Protein AF-A0A914F957-F1 (afdb_monomer)

Nearest PDB structures (foldseek):
  1r44-assembly2_B  TM=8.538E-01  e=1.053E-13  Enterococcus faecium

pLDDT: mean 72.45, std 23.87, range [21.2, 97.81]

Foldseek 3Di:
DVPPPDDDLEAEAAQDLDDDDPDPDDDDPDPPPDDPLPDDPPQKDWLCVLPVQAAFQQCLCDCPDQLNHRFPQAVDRTEMEGNLVSNLQVVLQVVQVVVVHHYYYHHHADAPSRVVVVVVSLVPQVPCPCCVPQPVPDRSCCVRVVVNPDDQQQCQVDDDPDRPVPDPVVVVVSLVVVQVSLVVSQWDDDPNHSNYIYRNPGPASPDHHHRGDD

Structure (mmCIF, N/CA/C/O backbone):
data_AF-A0A914F957-F1
#
_entry.id   AF-A0A914F957-F1
#
loop_
_atom_site.group_PDB
_atom_site.id
_atom_site.type_symbol
_atom_site.label_atom_id
_atom_site.label_alt_id
_atom_site.label_comp_id
_atom_site.label_asym_id
_atom_site.label_entity_id
_atom_site.label_seq_id
_atom_site.pdbx_PDB_ins_code
_atom_site.Cartn_x
_atom_site.Cartn_y
_atom_site.Cartn_z
_atom_site.occupancy
_atom_site.B_iso_or_equiv
_atom_site.auth_seq_id
_atom_site.auth_comp_id
_atom_site.auth_asym_id
_atom_site.auth_atom_id
_atom_site.pdbx_PDB_model_num
ATOM 1 N N . MET A 1 1 ? 3.506 19.446 -11.150 1.00 25.41 1 MET A N 1
ATOM 2 C CA . MET A 1 1 ? 2.596 19.099 -10.038 1.00 25.41 1 MET A CA 1
ATOM 3 C C . MET A 1 1 ? 2.833 17.650 -9.619 1.00 25.41 1 MET A C 1
ATOM 5 O O . MET A 1 1 ? 2.153 16.768 -10.116 1.00 25.41 1 MET A O 1
ATOM 9 N N . TRP A 1 2 ? 3.703 17.384 -8.648 1.00 25.67 2 TRP A N 1
ATOM 10 C CA . TRP A 1 2 ? 3.401 16.306 -7.699 1.00 25.67 2 TRP A CA 1
ATOM 11 C C . TRP A 1 2 ? 2.301 16.844 -6.776 1.00 25.67 2 TRP A C 1
ATOM 13 O O . TRP A 1 2 ? 2.571 17.272 -5.658 1.00 25.67 2 TRP A O 1
ATOM 23 N N . LYS A 1 3 ? 1.071 16.988 -7.291 1.00 22.48 3 LYS A N 1
ATOM 24 C CA . LYS A 1 3 ? -0.045 17.533 -6.496 1.00 22.48 3 LYS A CA 1
ATOM 25 C C . LYS A 1 3 ? -0.864 16.461 -5.792 1.00 22.48 3 LYS A C 1
ATOM 27 O O . LYS A 1 3 ? -1.616 16.804 -4.890 1.00 22.48 3 LYS A O 1
ATOM 32 N N . CYS A 1 4 ? -0.656 15.184 -6.089 1.00 25.58 4 CYS A N 1
ATOM 33 C CA . CYS A 1 4 ? -1.493 14.131 -5.519 1.00 25.58 4 CYS A CA 1
ATOM 34 C C . CYS A 1 4 ? -1.105 13.659 -4.108 1.00 25.58 4 CYS A C 1
ATOM 36 O O . CYS A 1 4 ? -1.727 12.723 -3.624 1.00 25.58 4 CYS A O 1
ATOM 38 N N . LEU A 1 5 ? -0.140 14.283 -3.414 1.00 29.58 5 LEU A N 1
ATOM 39 C CA . LEU A 1 5 ? 0.240 13.852 -2.053 1.00 29.58 5 LEU A CA 1
ATOM 40 C C . LEU A 1 5 ? 0.424 14.965 -1.010 1.00 29.58 5 LEU A C 1
ATOM 42 O O . LEU A 1 5 ? 0.806 14.673 0.119 1.00 29.58 5 LEU A O 1
ATOM 46 N N . PHE A 1 6 ? 0.124 16.226 -1.335 1.00 27.09 6 PHE A N 1
ATOM 47 C CA . PHE A 1 6 ? 0.405 17.344 -0.417 1.00 27.09 6 PHE A CA 1
ATOM 48 C C . PHE A 1 6 ? -0.817 18.127 0.076 1.00 27.09 6 PHE A C 1
ATOM 50 O O . PHE A 1 6 ? -0.667 18.999 0.926 1.00 27.09 6 PHE A O 1
ATOM 57 N N . TYR A 1 7 ? -2.034 17.791 -0.355 1.00 21.62 7 TYR A N 1
ATOM 58 C CA . TYR A 1 7 ? -3.236 18.518 0.068 1.00 21.62 7 TYR A CA 1
ATOM 59 C C . TYR A 1 7 ? -4.422 17.597 0.303 1.00 21.62 7 TYR A C 1
ATOM 61 O O . TYR A 1 7 ? -5.377 17.599 -0.463 1.00 21.62 7 TYR A O 1
ATOM 69 N N . SER A 1 8 ? -4.367 16.788 1.355 1.00 22.31 8 SER A N 1
ATOM 70 C CA . SER A 1 8 ? -5.555 16.333 2.093 1.00 22.31 8 SER A CA 1
ATOM 71 C C . SER A 1 8 ? -5.118 15.474 3.280 1.00 22.31 8 SER A C 1
ATOM 73 O O . SER A 1 8 ? -3.996 14.972 3.329 1.00 22.31 8 SER A O 1
ATOM 75 N N . ALA A 1 9 ? -5.962 15.408 4.304 1.00 23.58 9 ALA A N 1
ATOM 76 C CA . ALA A 1 9 ? -5.771 14.653 5.538 1.00 23.58 9 ALA A CA 1
ATOM 77 C C . ALA A 1 9 ? -5.814 13.132 5.277 1.00 23.58 9 ALA A C 1
ATOM 79 O O . ALA A 1 9 ? -6.774 12.456 5.625 1.00 23.58 9 ALA A O 1
ATOM 80 N N . VAL A 1 10 ? -4.788 12.623 4.597 1.00 24.42 10 VAL A N 1
ATOM 81 C CA . VAL A 1 10 ? -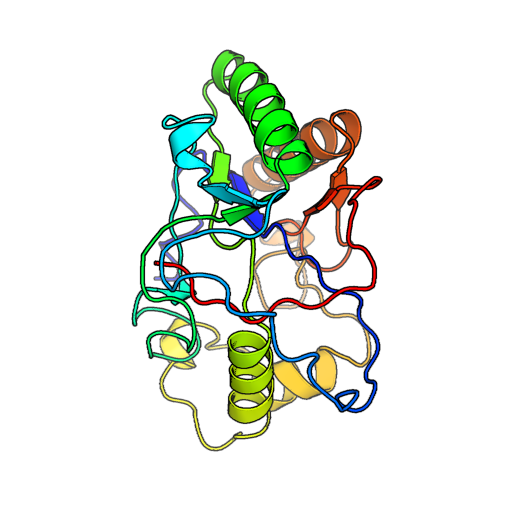4.788 11.320 3.932 1.00 24.42 10 VAL A CA 1
ATOM 82 C C . VAL A 1 10 ? -3.572 10.527 4.379 1.00 24.42 10 VAL A C 1
ATOM 84 O O . VAL A 1 10 ? -2.430 10.869 4.065 1.00 24.42 10 VAL A O 1
ATOM 87 N N . PHE A 1 11 ? -3.815 9.471 5.146 1.00 26.30 11 PHE A N 1
ATOM 88 C CA . PHE A 1 11 ? -2.785 8.510 5.513 1.00 26.30 11 PHE A CA 1
ATOM 89 C C . PHE A 1 11 ? -2.582 7.526 4.371 1.00 26.30 11 PHE A C 1
ATOM 91 O O . PHE A 1 11 ? -3.539 6.885 3.956 1.00 26.30 11 PHE A O 1
ATOM 98 N N . ILE A 1 12 ? -1.352 7.418 3.867 1.00 31.48 12 ILE A N 1
ATOM 99 C CA . ILE A 1 12 ? -0.980 6.434 2.850 1.00 31.48 12 ILE A CA 1
ATOM 100 C C . ILE A 1 12 ? -0.666 5.130 3.576 1.00 31.48 12 ILE A C 1
ATOM 102 O O . ILE A 1 12 ? 0.295 5.072 4.345 1.00 31.48 12 ILE A O 1
ATOM 106 N N . LEU A 1 13 ? -1.453 4.093 3.308 1.00 31.97 13 LEU A N 1
ATOM 107 C CA . LEU A 1 13 ? -1.120 2.729 3.685 1.00 31.97 13 LEU A CA 1
ATOM 108 C C . LEU A 1 13 ? -0.801 1.912 2.429 1.00 31.97 13 LEU A C 1
ATOM 110 O O . LEU A 1 13 ? -1.648 1.750 1.547 1.00 31.97 13 LEU A O 1
ATOM 114 N N . SER A 1 14 ? 0.424 1.397 2.362 1.00 36.47 14 SER A N 1
ATOM 115 C CA . SER A 1 14 ? 0.756 0.212 1.576 1.00 36.47 14 SER A CA 1
ATOM 116 C C . SER A 1 14 ? 0.910 -0.933 2.571 1.00 36.47 14 SER A C 1
ATOM 118 O O . SER A 1 14 ? 1.924 -0.993 3.270 1.00 36.47 14 SER A O 1
ATOM 120 N N . VAL A 1 15 ? -0.073 -1.833 2.670 1.00 34.66 15 VAL A N 1
ATOM 121 C CA . VAL A 1 15 ? 0.117 -3.087 3.426 1.00 34.66 15 VAL A CA 1
ATOM 122 C C . VAL A 1 15 ? 0.850 -4.056 2.519 1.00 34.66 15 VAL A C 1
ATOM 124 O O . VAL A 1 15 ? 0.250 -4.907 1.876 1.00 34.66 15 VAL A O 1
ATOM 127 N N . GLY A 1 16 ? 2.159 -3.852 2.390 1.00 29.56 16 GLY A N 1
ATOM 128 C CA . GLY A 1 16 ? 3.024 -4.753 1.651 1.00 29.56 16 GLY A CA 1
ATOM 129 C C . GLY A 1 16 ? 3.405 -5.937 2.530 1.00 29.56 16 GLY A C 1
ATOM 130 O O . GLY A 1 16 ? 4.156 -5.793 3.492 1.00 29.56 16 GLY A O 1
ATOM 131 N N . VAL A 1 17 ? 2.951 -7.132 2.170 1.00 26.75 17 VAL A N 1
ATOM 132 C CA . VAL A 1 17 ? 3.656 -8.357 2.559 1.00 26.75 17 VAL A CA 1
ATOM 133 C C . VAL A 1 17 ? 4.856 -8.478 1.620 1.00 26.75 17 VAL A C 1
ATOM 135 O O . VAL A 1 17 ? 4.750 -9.065 0.548 1.00 26.75 17 VAL A O 1
ATOM 138 N N . TYR A 1 18 ? 5.990 -7.863 1.973 1.00 28.19 18 TYR A N 1
ATOM 139 C CA . TYR A 1 18 ? 7.259 -8.115 1.285 1.00 28.19 18 TYR A CA 1
ATOM 140 C C . TYR A 1 18 ? 8.409 -8.316 2.262 1.00 28.19 18 TYR A C 1
ATOM 142 O O . TYR A 1 18 ? 8.927 -7.385 2.876 1.00 28.19 18 TYR A O 1
ATOM 150 N N . ILE A 1 19 ? 8.871 -9.562 2.308 1.00 25.12 19 ILE A N 1
ATOM 151 C CA . ILE A 1 19 ? 10.202 -9.917 2.777 1.00 25.12 19 ILE A CA 1
ATOM 152 C C . ILE A 1 19 ? 11.189 -9.512 1.676 1.00 25.12 19 ILE A C 1
ATOM 154 O O . ILE A 1 19 ? 11.231 -10.103 0.600 1.00 25.12 19 ILE A O 1
ATOM 158 N N . CYS A 1 20 ? 11.988 -8.480 1.941 1.00 21.20 20 CYS A N 1
ATOM 159 C CA . CYS A 1 20 ? 13.212 -8.219 1.190 1.00 21.20 20 CYS A C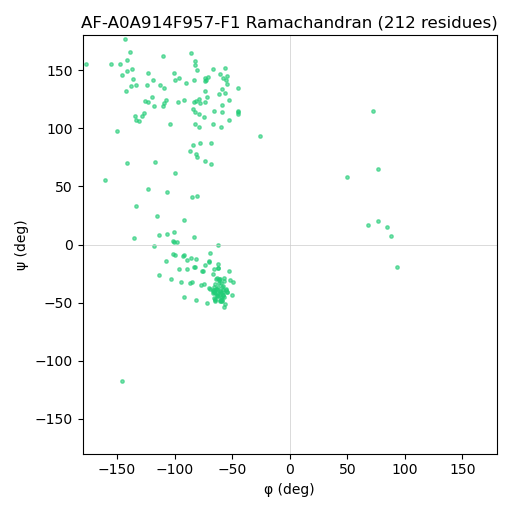A 1
ATOM 160 C C . CYS A 1 20 ? 14.214 -9.344 1.475 1.00 21.20 20 CYS A C 1
ATOM 162 O O . CYS A 1 20 ? 14.851 -9.307 2.518 1.00 21.20 20 CYS A O 1
ATOM 164 N N . HIS A 1 21 ? 14.398 -10.274 0.543 1.00 22.75 21 HIS A N 1
ATOM 165 C CA . HIS A 1 21 ? 15.717 -10.782 0.161 1.00 22.75 21 HIS A CA 1
ATOM 166 C C . HIS A 1 21 ? 15.681 -11.009 -1.350 1.00 22.75 21 HIS A C 1
ATOM 168 O O . HIS A 1 21 ? 14.735 -11.588 -1.878 1.00 22.75 21 HIS A O 1
ATOM 174 N N . ALA A 1 22 ? 16.702 -10.522 -2.05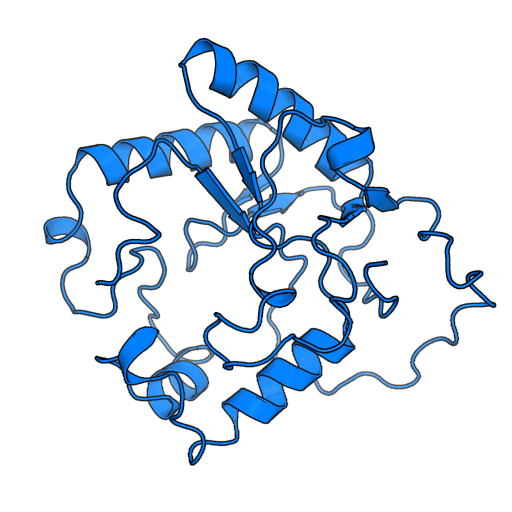6 1.00 29.08 22 ALA A N 1
ATOM 175 C CA . ALA A 1 22 ? 16.981 -10.979 -3.406 1.00 29.08 22 ALA A CA 1
ATOM 176 C C . ALA A 1 22 ? 17.244 -12.488 -3.321 1.00 29.08 22 ALA A C 1
ATOM 178 O O . ALA A 1 22 ? 18.294 -12.927 -2.861 1.00 29.08 22 ALA A O 1
ATOM 179 N N . SER A 1 23 ? 16.252 -13.289 -3.674 1.00 27.62 23 SER A N 1
ATOM 180 C CA . SER A 1 23 ? 16.372 -14.733 -3.806 1.00 27.62 23 SER A CA 1
ATOM 181 C C . SER A 1 23 ? 15.661 -15.134 -5.094 1.00 27.62 23 SER A C 1
ATOM 183 O O . SER A 1 23 ? 14.676 -14.484 -5.463 1.00 27.62 23 SER A O 1
ATOM 185 N N . PRO A 1 24 ? 16.206 -16.115 -5.832 1.00 32.59 24 PRO A N 1
ATOM 186 C CA . PRO A 1 24 ? 15.615 -16.573 -7.079 1.00 32.59 24 PRO A CA 1
ATOM 187 C C . PRO A 1 24 ? 14.161 -16.969 -6.833 1.00 32.59 24 PRO A C 1
ATOM 189 O O . PRO A 1 24 ? 13.824 -17.457 -5.755 1.00 32.59 24 PRO A O 1
ATOM 192 N N . ILE A 1 25 ? 13.313 -16.714 -7.831 1.00 38.59 25 ILE A N 1
ATOM 193 C CA . ILE A 1 25 ? 11.934 -17.205 -7.888 1.00 38.59 25 ILE A CA 1
ATOM 194 C C . ILE A 1 25 ? 11.971 -18.687 -7.478 1.00 38.59 25 ILE A C 1
ATOM 196 O O . ILE A 1 25 ? 12.612 -19.464 -8.188 1.00 38.59 25 ILE A O 1
ATOM 200 N N . PRO A 1 26 ? 11.374 -19.092 -6.343 1.00 39.81 26 PRO A N 1
ATOM 201 C CA . PRO A 1 26 ? 11.258 -20.503 -6.038 1.00 39.81 26 PRO A CA 1
ATOM 202 C C . PRO A 1 26 ? 10.187 -21.081 -6.961 1.00 39.81 26 PRO A C 1
ATOM 204 O O . PRO A 1 26 ? 9.051 -20.605 -6.962 1.00 39.81 26 PRO A O 1
ATOM 207 N N . ASP A 1 27 ? 10.564 -22.090 -7.737 1.00 46.28 27 ASP A N 1
ATOM 208 C CA . ASP A 1 27 ? 9.640 -22.981 -8.439 1.00 46.28 27 ASP A CA 1
ATOM 209 C C . ASP A 1 27 ? 9.536 -24.299 -7.632 1.00 46.28 27 ASP A C 1
ATOM 211 O O . ASP A 1 27 ? 10.523 -24.683 -6.994 1.00 46.28 27 ASP A O 1
ATOM 215 N N . PRO A 1 28 ? 8.386 -25.003 -7.618 1.00 54.47 28 PRO A N 1
ATOM 216 C CA . PRO A 1 28 ? 7.187 -24.735 -8.389 1.00 54.47 28 PRO A CA 1
ATOM 217 C C . PRO A 1 28 ? 6.222 -23.813 -7.647 1.00 54.47 28 PRO A C 1
ATOM 219 O O . PRO A 1 28 ? 5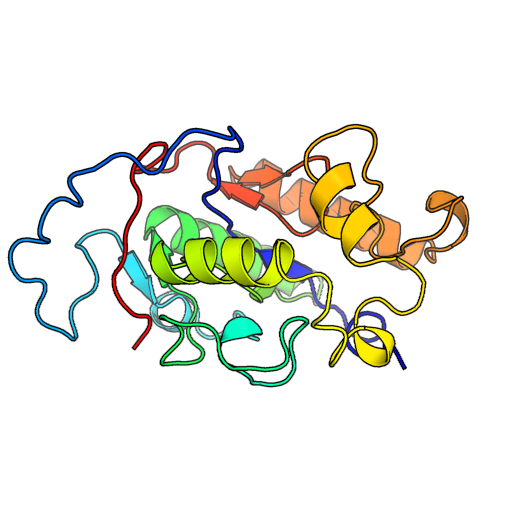.950 -23.994 -6.456 1.00 54.47 28 PRO A O 1
ATOM 222 N N . LEU A 1 29 ? 5.630 -22.874 -8.386 1.00 52.28 29 LEU A N 1
ATOM 223 C CA . LEU A 1 29 ? 4.316 -22.331 -8.046 1.00 52.28 29 LEU A CA 1
ATOM 224 C C . LEU A 1 29 ? 3.399 -23.507 -7.682 1.00 52.28 29 LEU A C 1
ATOM 226 O O . LEU A 1 29 ? 3.114 -24.351 -8.530 1.00 52.28 29 LEU A O 1
ATOM 230 N N . ILE A 1 30 ? 2.951 -23.590 -6.427 1.00 44.91 30 ILE A N 1
ATOM 231 C CA . ILE A 1 30 ? 1.916 -24.557 -6.060 1.00 44.91 30 ILE A CA 1
ATOM 232 C C . ILE A 1 30 ? 0.705 -24.224 -6.939 1.00 44.91 30 ILE A C 1
ATOM 234 O O . ILE A 1 30 ? 0.212 -23.092 -6.845 1.00 44.91 30 ILE A O 1
ATOM 238 N N . PRO A 1 31 ? 0.215 -25.154 -7.782 1.00 43.50 31 PRO A N 1
ATOM 239 C CA . PRO A 1 31 ? -1.045 -24.954 -8.467 1.00 43.50 31 PRO A CA 1
ATOM 240 C C . PRO A 1 31 ? -2.076 -24.770 -7.367 1.00 43.50 31 PRO A C 1
ATOM 242 O O . PRO A 1 31 ? -2.292 -25.671 -6.552 1.00 43.50 31 PRO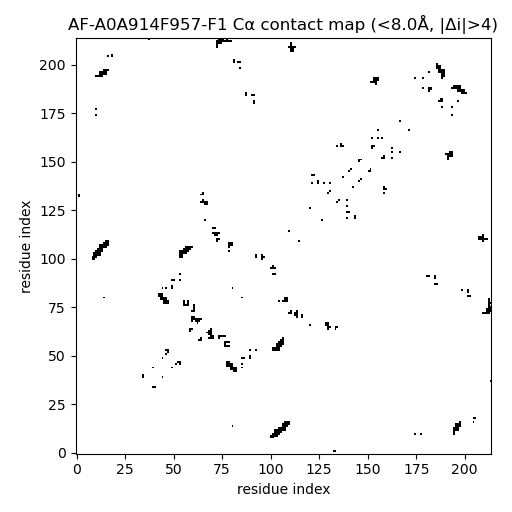 A O 1
ATOM 245 N N . LEU A 1 32 ? -2.652 -23.572 -7.287 1.00 46.22 32 LEU A N 1
ATOM 246 C CA . LEU A 1 32 ? -3.820 -23.338 -6.460 1.00 46.22 32 LEU A CA 1
ATOM 247 C C . LEU A 1 32 ? -4.831 -24.395 -6.887 1.00 46.22 32 LEU A C 1
ATOM 249 O O . LEU A 1 32 ? -5.349 -24.329 -7.999 1.00 46.22 32 LEU A O 1
ATOM 253 N N . LYS A 1 33 ? -5.043 -25.398 -6.030 1.00 42.03 33 LYS A N 1
ATOM 254 C CA . LYS A 1 33 ? -6.181 -26.305 -6.117 1.00 42.03 33 LYS A CA 1
ATOM 255 C C . LYS A 1 33 ? -7.385 -25.407 -6.374 1.00 42.03 33 LYS A C 1
ATOM 257 O O . LYS A 1 33 ? -7.648 -24.540 -5.546 1.00 42.03 33 LYS A O 1
ATOM 262 N N . GLU A 1 34 ? -7.939 -25.536 -7.576 1.00 40.97 34 GLU A N 1
ATOM 263 C CA . GLU A 1 34 ? -8.775 -24.564 -8.282 1.00 40.97 34 GLU A CA 1
ATOM 264 C C . GLU A 1 34 ? -9.515 -23.599 -7.345 1.00 40.97 34 GLU A C 1
ATOM 266 O O . GLU A 1 34 ? -10.605 -23.887 -6.855 1.00 40.97 34 GLU A O 1
ATOM 271 N N . LEU A 1 35 ? -8.916 -22.432 -7.077 1.00 46.62 35 LEU A N 1
ATOM 272 C CA . LEU A 1 35 ? -9.702 -21.317 -6.566 1.00 46.62 35 LEU A CA 1
ATOM 273 C C . LEU A 1 35 ? -10.649 -20.958 -7.704 1.00 46.62 35 LEU A C 1
ATOM 275 O O . LEU A 1 35 ? -10.196 -20.555 -8.779 1.00 46.62 35 LEU A O 1
ATOM 279 N N . HIS A 1 36 ? -11.954 -21.138 -7.483 1.00 46.69 36 HIS A N 1
ATOM 280 C CA . HIS A 1 36 ? -12.962 -20.565 -8.364 1.00 46.69 36 HIS A CA 1
ATOM 281 C C . HIS A 1 36 ? -12.555 -19.116 -8.655 1.00 46.69 36 HIS A C 1
ATOM 283 O O . HIS A 1 36 ? -12.182 -18.413 -7.714 1.00 46.69 36 HIS A O 1
ATOM 289 N N . PRO A 1 37 ? -12.618 -18.651 -9.914 1.00 48.62 37 PRO A N 1
ATOM 290 C CA . PRO A 1 37 ? -12.044 -17.368 -10.315 1.00 48.62 37 PRO A CA 1
ATOM 291 C C . PRO A 1 37 ? -12.513 -16.194 -9.447 1.00 48.62 37 PRO A C 1
ATOM 293 O O . PRO A 1 37 ? -11.782 -15.225 -9.325 1.00 48.62 37 PRO A O 1
ATOM 296 N N . ASN A 1 38 ? -13.667 -16.317 -8.784 1.00 54.47 38 ASN A N 1
ATOM 297 C CA . ASN A 1 38 ? -14.282 -15.285 -7.954 1.00 54.47 38 ASN A CA 1
ATOM 298 C C . ASN A 1 38 ? -14.194 -15.523 -6.433 1.00 54.47 38 ASN A C 1
ATOM 300 O O . ASN A 1 38 ? -14.863 -14.809 -5.688 1.00 54.47 38 ASN A O 1
ATOM 304 N N . LEU A 1 39 ? -13.438 -16.515 -5.949 1.00 71.00 39 LEU A N 1
ATOM 305 C CA . LEU A 1 39 ? -13.304 -16.770 -4.512 1.00 71.00 39 LEU A CA 1
ATOM 306 C C . LEU A 1 39 ? -11.915 -16.360 -4.021 1.00 71.00 39 LEU A C 1
ATOM 308 O O . LEU A 1 39 ? -10.895 -16.824 -4.528 1.00 71.00 39 LEU A O 1
ATOM 312 N N . LEU A 1 40 ? 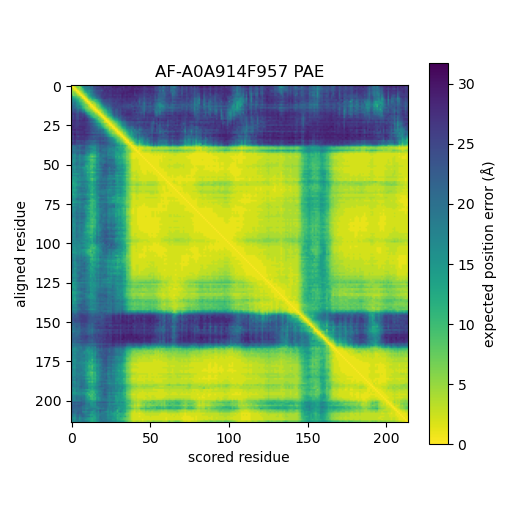-11.882 -15.489 -3.014 1.00 85.94 40 LEU A N 1
ATOM 313 C CA . LEU A 1 40 ? -10.656 -15.197 -2.280 1.00 85.94 40 LEU A CA 1
ATOM 314 C C . LEU A 1 40 ? -10.214 -16.448 -1.501 1.00 85.94 40 LEU A C 1
ATOM 316 O O . LEU A 1 40 ? -11.070 -17.238 -1.092 1.00 85.94 40 LEU A O 1
ATOM 320 N N . PRO A 1 41 ? -8.904 -16.645 -1.252 1.00 86.81 41 PRO A N 1
ATOM 321 C CA . PRO A 1 41 ? -8.477 -17.664 -0.300 1.00 86.81 41 PRO A CA 1
ATOM 322 C C . PRO A 1 41 ? -9.123 -17.422 1.073 1.00 86.81 41 PRO A C 1
ATOM 324 O O . PRO A 1 41 ? -9.391 -16.278 1.427 1.00 86.81 41 PRO A O 1
ATOM 327 N N . GLU A 1 42 ? -9.327 -18.488 1.849 1.00 82.25 42 GLU A N 1
ATOM 328 C CA . GLU A 1 42 ? -10.188 -18.534 3.050 1.00 82.25 42 GLU A CA 1
ATOM 329 C C . GLU A 1 42 ? -9.974 -17.396 4.073 1.00 82.25 42 GLU A C 1
ATOM 331 O O . GLU A 1 42 ? -10.927 -16.923 4.689 1.00 82.25 42 GLU A O 1
ATOM 336 N N . ASP A 1 43 ? -8.747 -16.888 4.203 1.00 88.50 43 ASP A N 1
ATOM 337 C CA . ASP A 1 43 ? -8.392 -15.816 5.143 1.00 88.50 43 ASP A CA 1
ATOM 338 C C . ASP A 1 43 ? -8.330 -14.410 4.534 1.00 88.50 43 ASP A C 1
ATOM 340 O O . ASP A 1 43 ? -7.976 -13.454 5.231 1.00 88.50 43 ASP A O 1
ATOM 344 N N . PHE A 1 44 ? -8.628 -14.258 3.248 1.00 91.00 44 PHE A N 1
ATOM 345 C CA . PHE A 1 44 ? -8.579 -12.980 2.551 1.00 91.00 44 PHE A CA 1
ATOM 346 C C . PHE A 1 44 ? -9.967 -12.368 2.413 1.00 91.00 44 PHE A C 1
ATOM 348 O O . PHE A 1 44 ? -10.959 -13.042 2.156 1.00 91.00 44 PHE A O 1
ATOM 355 N N . VAL A 1 45 ? -10.021 -11.050 2.566 1.00 93.56 45 VAL A N 1
ATOM 356 C CA . VAL A 1 45 ? -11.252 -10.265 2.493 1.00 93.56 45 VAL A CA 1
ATOM 357 C C . VAL A 1 45 ? -11.015 -8.997 1.690 1.00 93.56 45 VAL A C 1
ATOM 359 O O . VAL A 1 45 ? -9.915 -8.434 1.705 1.00 93.56 45 VAL A O 1
ATOM 362 N N . TYR A 1 46 ? -12.062 -8.506 1.033 1.00 95.75 46 TYR A N 1
ATOM 363 C CA . TYR A 1 46 ? -12.071 -7.143 0.522 1.00 95.75 46 TYR A CA 1
ATOM 364 C C . TYR A 1 46 ? -12.234 -6.163 1.681 1.00 95.75 46 TYR A C 1
ATOM 366 O O . TYR A 1 46 ? -13.127 -6.304 2.518 1.00 95.75 46 TYR A O 1
ATOM 374 N N . LEU A 1 47 ? -11.405 -5.120 1.719 1.00 94.69 47 LEU A N 1
ATOM 375 C CA . LEU A 1 47 ? -11.451 -4.144 2.807 1.00 94.69 47 LEU A CA 1
ATOM 376 C C . LEU A 1 47 ? -12.787 -3.399 2.871 1.00 94.69 47 LEU A C 1
ATOM 378 O O . LEU A 1 47 ? -13.291 -3.146 3.963 1.00 94.69 47 LEU A O 1
ATOM 382 N N . LYS A 1 48 ? -13.377 -3.098 1.706 1.00 95.31 48 LYS A N 1
ATOM 383 C CA . LYS A 1 48 ? -14.686 -2.432 1.605 1.00 95.31 48 LYS A CA 1
ATOM 384 C C . LYS A 1 48 ? -15.809 -3.195 2.319 1.00 95.31 48 LYS A C 1
ATOM 386 O O 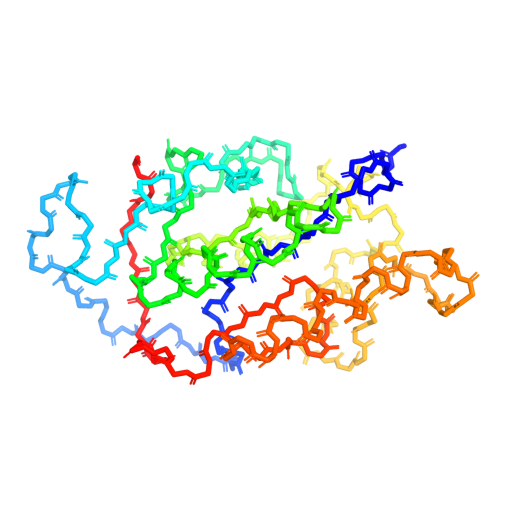. LYS A 1 48 ? -16.740 -2.560 2.798 1.00 95.31 48 LYS A O 1
ATOM 391 N N . ASP A 1 49 ? -15.704 -4.519 2.426 1.00 96.44 49 ASP A N 1
ATOM 392 C CA . ASP A 1 49 ? -16.724 -5.351 3.071 1.00 96.44 49 ASP A CA 1
ATOM 393 C C . ASP A 1 49 ? -16.547 -5.362 4.603 1.00 96.44 49 ASP A C 1
ATOM 395 O O . ASP A 1 49 ? -17.482 -5.650 5.347 1.00 96.44 49 ASP A O 1
ATOM 399 N N . ILE A 1 50 ? -15.354 -5.008 5.097 1.00 97.12 50 ILE A N 1
ATOM 400 C CA . ILE A 1 50 ? -15.037 -4.915 6.530 1.00 97.12 50 ILE A CA 1
ATOM 401 C C . ILE A 1 50 ? -15.286 -3.502 7.073 1.00 97.12 50 ILE A C 1
ATOM 403 O O . ILE A 1 50 ? -15.861 -3.339 8.161 1.00 97.12 50 ILE A O 1
ATOM 407 N N . ASP A 1 51 ? -14.838 -2.491 6.329 1.00 96.19 51 ASP A N 1
ATOM 408 C CA . ASP A 1 51 ? -15.062 -1.076 6.610 1.00 96.19 51 ASP A CA 1
ATOM 409 C C . ASP A 1 51 ? -15.101 -0.266 5.295 1.00 96.19 51 ASP A C 1
ATOM 411 O O . ASP A 1 51 ? -14.050 0.126 4.774 1.00 96.19 51 ASP A O 1
ATOM 415 N N . PRO A 1 52 ? -16.299 0.036 4.757 1.00 95.62 52 PRO A N 1
ATOM 416 C CA . PRO A 1 52 ? -16.447 0.792 3.511 1.00 95.62 52 PRO A CA 1
ATOM 417 C C . PRO A 1 52 ? -16.046 2.266 3.646 1.00 95.62 52 PRO A C 1
ATOM 419 O O . PRO A 1 52 ? -16.003 2.988 2.653 1.00 95.62 52 PRO A O 1
ATOM 422 N N . THR A 1 53 ? -15.766 2.741 4.862 1.00 94.12 53 THR A N 1
ATOM 423 C CA . THR A 1 53 ? -15.375 4.133 5.103 1.00 94.12 53 THR A CA 1
ATOM 424 C C . THR A 1 53 ? -13.880 4.373 4.922 1.00 94.12 53 THR A C 1
ATOM 426 O O . THR A 1 53 ? -13.451 5.528 4.885 1.00 94.12 53 THR A O 1
ATOM 429 N N . ILE A 1 54 ? -13.085 3.304 4.817 1.00 93.56 54 ILE A N 1
ATOM 430 C CA . ILE A 1 54 ? -11.669 3.393 4.472 1.00 93.56 54 ILE A CA 1
ATOM 431 C C . ILE A 1 54 ? -11.555 3.621 2.966 1.00 93.56 54 ILE A C 1
ATOM 433 O O . ILE A 1 54 ? -12.016 2.812 2.156 1.00 93.56 54 ILE A O 1
ATOM 437 N N . MET A 1 55 ? -10.915 4.723 2.583 1.00 92.25 55 MET A N 1
ATOM 438 C CA . MET A 1 55 ? -10.769 5.079 1.177 1.00 92.25 55 MET A CA 1
ATOM 439 C C . MET A 1 55 ? -9.746 4.160 0.508 1.00 92.25 55 MET A C 1
ATOM 441 O O . MET A 1 55 ? -8.728 3.799 1.098 1.00 92.25 55 MET A O 1
ATOM 445 N N . GLN A 1 56 ? -9.996 3.803 -0.747 1.00 91.62 56 GLN A N 1
ATOM 446 C CA . GLN A 1 56 ? -9.125 2.931 -1.532 1.00 91.62 56 GLN A CA 1
ATOM 447 C C . GLN A 1 56 ? -8.789 3.632 -2.845 1.00 91.62 56 GLN A C 1
ATOM 449 O O . GLN A 1 56 ? -9.659 3.873 -3.677 1.00 91.62 56 GLN A O 1
ATOM 454 N N . ASN A 1 57 ? -7.519 3.982 -3.013 1.00 89.62 57 ASN A N 1
ATOM 455 C CA . ASN A 1 57 ? -6.965 4.564 -4.226 1.00 89.62 57 ASN A CA 1
ATOM 456 C C . ASN A 1 57 ? -5.914 3.610 -4.796 1.00 89.62 57 ASN A C 1
ATOM 458 O O . ASN A 1 57 ? -4.713 3.860 -4.710 1.00 89.62 57 ASN A O 1
ATOM 462 N N . MET A 1 58 ? -6.377 2.482 -5.333 1.00 91.75 58 MET A N 1
ATOM 463 C CA . MET A 1 58 ? -5.521 1.393 -5.805 1.00 91.75 58 MET A CA 1
ATOM 464 C C . MET A 1 58 ? -4.722 1.814 -7.049 1.00 91.75 58 MET A C 1
ATOM 466 O O . MET A 1 58 ? -5.141 1.603 -8.188 1.00 91.75 58 MET A O 1
ATOM 470 N N . ILE A 1 59 ? -3.551 2.419 -6.842 1.00 87.50 59 ILE A N 1
ATOM 471 C CA . ILE A 1 59 ? -2.766 3.092 -7.896 1.00 87.50 59 ILE A CA 1
ATOM 472 C C . ILE A 1 59 ? -2.344 2.163 -9.034 1.00 87.50 59 ILE A C 1
ATOM 474 O O . ILE A 1 59 ? -2.239 2.593 -10.180 1.00 87.50 59 ILE A O 1
ATOM 478 N N . TYR A 1 60 ? -2.153 0.878 -8.749 1.00 88.25 60 TYR A N 1
ATOM 479 C CA . TYR A 1 60 ? -1.717 -0.110 -9.737 1.00 88.25 60 TYR A CA 1
ATOM 480 C C . TYR A 1 60 ? -2.849 -0.654 -10.618 1.00 88.25 60 TYR A C 1
ATOM 482 O O . TYR A 1 60 ? -2.578 -1.252 -11.662 1.00 88.25 60 TYR A O 1
ATOM 490 N N . TYR A 1 61 ? -4.108 -0.391 -10.254 1.00 94.06 61 TYR A N 1
ATOM 491 C CA . TYR A 1 61 ? -5.262 -0.619 -11.126 1.00 94.06 61 TYR A CA 1
ATOM 492 C C . TYR A 1 61 ? -5.358 0.446 -12.234 1.00 94.06 61 TYR A C 1
ATOM 494 O O . TYR A 1 61 ? -5.753 0.157 -13.371 1.00 94.06 61 TYR A O 1
ATOM 502 N N . ASN A 1 62 ? -4.970 1.685 -11.935 1.00 89.12 62 ASN A N 1
ATOM 503 C CA . ASN A 1 62 ? -4.997 2.785 -12.894 1.00 89.12 62 ASN A CA 1
ATOM 504 C C . ASN A 1 62 ? -3.759 2.767 -13.801 1.00 89.12 62 ASN A C 1
ATOM 506 O O . ASN A 1 62 ? -2.722 2.208 -13.456 1.00 89.12 62 ASN A O 1
ATOM 510 N N . LYS A 1 63 ? -3.853 3.400 -14.979 1.00 91.56 63 LYS A N 1
ATOM 511 C CA . LYS A 1 63 ? -2.689 3.605 -15.866 1.00 91.56 63 LYS A CA 1
ATOM 512 C C . LYS A 1 63 ? -1.766 4.722 -15.365 1.00 91.56 63 LYS A C 1
ATOM 514 O O . LYS A 1 63 ? -0.589 4.740 -15.708 1.00 91.56 63 LYS A O 1
ATOM 519 N N . GLU A 1 64 ? -2.298 5.632 -14.553 1.00 87.25 64 GLU A N 1
ATOM 520 C CA . GLU A 1 64 ? -1.565 6.739 -13.941 1.00 87.25 64 GLU A CA 1
ATOM 521 C C . GLU A 1 64 ? -0.801 6.254 -12.699 1.00 87.25 64 GLU A C 1
ATOM 523 O O . GLU A 1 64 ? -1.198 6.454 -11.555 1.00 87.25 64 GLU A O 1
ATOM 528 N N . ASN A 1 65 ? 0.302 5.553 -12.945 1.00 84.50 65 ASN A N 1
ATOM 529 C CA . ASN A 1 65 ? 1.276 5.149 -11.936 1.00 84.50 65 ASN A CA 1
ATOM 530 C C . ASN A 1 65 ? 2.690 5.218 -12.535 1.00 84.50 65 ASN A C 1
ATOM 532 O O . ASN A 1 65 ? 2.852 5.491 -13.725 1.00 84.50 65 ASN A O 1
ATOM 536 N N . PHE A 1 66 ? 3.720 4.939 -11.733 1.00 84.19 66 PHE A N 1
ATOM 537 C CA . PHE A 1 66 ? 5.118 5.085 -12.153 1.00 84.19 66 PHE A CA 1
ATOM 538 C C . PHE A 1 66 ? 5.536 4.189 -13.333 1.00 84.19 66 PHE A C 1
ATOM 540 O O . PHE A 1 66 ? 6.566 4.449 -13.948 1.00 84.19 66 PHE A O 1
ATOM 547 N N . VAL A 1 67 ? 4.764 3.150 -13.662 1.00 87.12 67 VAL A N 1
ATOM 548 C CA . VAL A 1 67 ? 4.970 2.300 -14.844 1.00 87.12 67 VAL A CA 1
ATOM 549 C C . VAL A 1 67 ? 4.290 2.887 -16.084 1.00 87.12 67 VAL A C 1
ATOM 551 O O . VAL A 1 67 ? 4.798 2.726 -17.191 1.00 87.12 67 VAL A O 1
ATOM 554 N N . GLY A 1 68 ? 3.154 3.572 -15.923 1.00 89.69 68 GLY A N 1
ATOM 555 C CA . GLY A 1 68 ? 2.364 4.117 -17.036 1.00 89.69 68 GLY A CA 1
ATOM 556 C C . GLY A 1 68 ? 1.388 3.114 -17.659 1.00 89.69 68 GLY A C 1
ATOM 557 O O . GLY A 1 68 ? 0.895 3.315 -18.769 1.00 89.69 68 GLY A O 1
ATOM 558 N N . SER A 1 69 ? 1.118 2.005 -16.972 1.00 93.38 69 SER A N 1
ATOM 559 C CA . SER A 1 69 ? 0.155 0.985 -17.388 1.00 93.38 69 SER A CA 1
ATOM 560 C C . SER A 1 69 ? -0.508 0.347 -16.173 1.00 93.38 69 SER A C 1
ATOM 562 O O . SER A 1 69 ? 0.080 0.304 -15.094 1.00 93.38 69 SER A O 1
ATOM 564 N N . ARG A 1 70 ? -1.713 -0.206 -16.352 1.00 95.25 70 ARG A N 1
ATOM 565 C CA . ARG A 1 70 ? -2.324 -1.084 -15.345 1.00 95.25 70 ARG A CA 1
ATOM 566 C C . ARG A 1 70 ? -1.400 -2.279 -15.102 1.00 95.25 70 ARG A C 1
ATOM 568 O O . ARG A 1 70 ? -0.900 -2.868 -16.062 1.00 95.25 70 ARG A O 1
ATOM 575 N N . ILE A 1 71 ? -1.165 -2.613 -13.839 1.00 91.81 71 ILE A N 1
ATOM 576 C CA . ILE A 1 71 ? -0.249 -3.689 -13.460 1.00 91.81 71 ILE A CA 1
ATOM 577 C C . ILE A 1 71 ? -0.969 -5.033 -13.529 1.00 91.81 71 ILE A C 1
ATOM 579 O O . ILE A 1 71 ? -2.145 -5.154 -13.182 1.00 91.81 71 ILE A O 1
ATOM 583 N N . LEU A 1 72 ? -0.250 -6.055 -13.990 1.00 90.06 72 LEU A N 1
ATOM 584 C CA . LEU A 1 72 ? -0.776 -7.409 -14.109 1.00 90.06 72 LEU A CA 1
ATOM 585 C C . LEU A 1 72 ? -1.306 -7.908 -12.752 1.00 90.06 72 LEU A C 1
ATOM 587 O O . LEU A 1 72 ? -0.619 -7.796 -11.742 1.00 90.06 72 LEU A O 1
ATOM 591 N N . GLY A 1 73 ? -2.526 -8.448 -12.738 1.00 91.12 73 GLY A N 1
ATOM 592 C CA . GLY A 1 73 ? -3.213 -8.920 -11.530 1.00 91.12 73 GLY A CA 1
ATOM 593 C C . GLY A 1 73 ? -4.141 -7.899 -10.859 1.00 91.12 73 GLY A C 1
ATOM 594 O O . GLY A 1 73 ? -5.062 -8.305 -10.159 1.00 91.12 73 GLY A O 1
ATOM 595 N N . TYR A 1 74 ? -3.996 -6.596 -11.123 1.00 93.69 74 TYR A N 1
ATOM 596 C CA . TYR A 1 74 ? -4.926 -5.567 -10.632 1.00 93.69 74 TYR A CA 1
ATOM 597 C C . TYR A 1 74 ? -6.106 -5.409 -11.605 1.00 93.69 74 TYR A C 1
ATOM 599 O O . TYR A 1 74 ? -6.106 -4.507 -12.445 1.00 93.69 74 TYR A O 1
ATOM 607 N N . LYS A 1 75 ? -7.105 -6.302 -11.541 1.00 95.31 75 LYS A N 1
ATOM 608 C CA . LYS A 1 75 ? -8.290 -6.268 -12.425 1.00 95.31 75 LYS A CA 1
ATOM 609 C C . LYS A 1 75 ? -9.449 -5.428 -11.875 1.00 95.31 75 LYS A C 1
ATOM 611 O O . LYS A 1 75 ? -10.301 -5.035 -12.669 1.00 95.31 75 LYS A O 1
ATOM 616 N N . ALA A 1 76 ? -9.413 -5.058 -10.595 1.00 94.88 76 ALA A N 1
ATOM 617 C CA . ALA A 1 76 ? -10.351 -4.148 -9.942 1.00 94.88 76 ALA A CA 1
ATOM 618 C C . ALA A 1 76 ? -9.656 -3.203 -8.940 1.00 94.88 76 ALA A C 1
ATOM 620 O O . ALA A 1 76 ? -8.554 -3.501 -8.470 1.00 94.88 76 ALA A O 1
ATOM 621 N N . PRO A 1 77 ? -10.276 -2.056 -8.595 1.00 94.88 77 PRO A N 1
ATOM 622 C CA . PRO A 1 77 ? -9.704 -1.059 -7.691 1.00 94.88 77 PRO A CA 1
ATOM 623 C C . PRO A 1 77 ? -9.961 -1.381 -6.209 1.00 94.88 77 PRO A C 1
ATOM 625 O O . PRO A 1 77 ? -10.247 -0.476 -5.427 1.00 94.88 77 PRO A O 1
ATOM 628 N N . TRP A 1 78 ? -9.859 -2.649 -5.803 1.00 95.00 78 TRP A N 1
ATOM 629 C CA . TRP A 1 78 ? -10.156 -3.068 -4.430 1.00 95.00 78 TRP A CA 1
ATOM 630 C C . TRP A 1 78 ? -8.918 -3.539 -3.672 1.00 95.00 78 TRP A C 1
ATOM 632 O O . TRP A 1 78 ? -8.088 -4.284 -4.189 1.00 95.00 78 TRP A O 1
ATOM 642 N N . ALA A 1 79 ? -8.812 -3.122 -2.415 1.00 93.88 79 ALA A N 1
ATOM 643 C CA . ALA A 1 79 ? -7.829 -3.632 -1.479 1.00 93.88 79 ALA A CA 1
ATOM 644 C C . ALA A 1 79 ? -8.296 -4.982 -0.928 1.00 93.88 79 ALA A C 1
ATOM 646 O O . ALA A 1 79 ? -9.383 -5.095 -0.355 1.00 93.88 79 ALA A O 1
ATOM 647 N N . ILE A 1 80 ? -7.435 -5.985 -1.066 1.00 94.31 80 ILE A N 1
ATOM 648 C CA . ILE A 1 80 ? -7.590 -7.301 -0.453 1.00 94.31 80 ILE A CA 1
ATOM 649 C C . ILE A 1 80 ? -6.538 -7.432 0.650 1.00 94.31 80 ILE A C 1
ATOM 651 O O . ILE A 1 80 ? -5.380 -7.059 0.457 1.00 94.31 80 ILE A O 1
ATOM 655 N N . LEU A 1 81 ? -6.938 -7.925 1.819 1.00 93.69 81 LEU A N 1
ATOM 656 C CA . LEU A 1 81 ? -6.065 -8.139 2.976 1.00 93.69 81 LEU A CA 1
ATOM 657 C C . LEU A 1 81 ? -6.403 -9.465 3.644 1.00 93.69 81 LEU A C 1
ATOM 659 O O . LEU A 1 81 ? -7.488 -10.005 3.443 1.00 93.69 81 LEU A O 1
ATOM 663 N N . THR A 1 82 ? -5.514 -9.941 4.513 1.00 91.94 82 THR A N 1
ATOM 664 C CA . THR A 1 82 ? -5.909 -10.935 5.510 1.00 91.94 82 THR A CA 1
ATOM 665 C C . THR A 1 82 ? -7.004 -10.358 6.415 1.00 91.94 82 THR A C 1
ATOM 667 O O . THR A 1 82 ? -7.016 -9.161 6.727 1.00 91.94 82 THR A O 1
ATOM 670 N N . LYS A 1 83 ? -7.933 -11.202 6.873 1.00 93.00 83 LYS A N 1
ATOM 671 C CA . LYS A 1 83 ? -9.037 -10.796 7.757 1.00 93.00 83 LYS A CA 1
ATOM 672 C C . LYS A 1 83 ? -8.531 -10.092 9.018 1.00 93.00 83 LYS A C 1
ATOM 674 O O . LYS A 1 83 ? -9.105 -9.084 9.428 1.00 93.00 83 LYS A O 1
ATOM 679 N N . SER A 1 84 ? -7.439 -10.579 9.610 1.00 92.00 84 SER A N 1
ATOM 680 C CA . SER A 1 84 ? -6.815 -9.971 10.791 1.00 92.00 84 SER A CA 1
ATOM 681 C C . SER A 1 84 ? -6.293 -8.559 10.515 1.00 92.00 84 SER A C 1
ATOM 683 O O . SER A 1 84 ? -6.552 -7.655 11.312 1.00 92.00 84 SER A O 1
ATOM 685 N N . ALA A 1 85 ? -5.636 -8.337 9.372 1.00 94.38 85 ALA A N 1
ATOM 686 C CA . ALA A 1 85 ? -5.180 -7.011 8.973 1.00 94.38 85 ALA A CA 1
ATOM 687 C C . ALA A 1 85 ? -6.361 -6.067 8.707 1.00 94.38 85 ALA A C 1
ATOM 689 O O . ALA A 1 85 ? -6.376 -4.957 9.235 1.00 94.38 85 ALA A O 1
ATOM 690 N N . ALA A 1 86 ? -7.390 -6.507 7.976 1.00 95.44 86 ALA A N 1
ATOM 691 C CA . ALA A 1 86 ? -8.571 -5.684 7.699 1.00 95.44 86 ALA A CA 1
ATOM 692 C C . ALA A 1 86 ? -9.310 -5.260 8.985 1.00 95.44 86 ALA A C 1
ATOM 694 O O . ALA A 1 86 ? -9.690 -4.099 9.138 1.00 95.44 86 ALA A O 1
ATOM 695 N N . VAL A 1 87 ? -9.461 -6.175 9.948 1.00 96.12 87 VAL A N 1
ATOM 696 C CA . VAL A 1 87 ? -10.057 -5.872 11.260 1.00 96.12 87 VAL A CA 1
ATOM 697 C C . VAL A 1 87 ? -9.193 -4.896 12.062 1.00 96.12 87 VAL A C 1
ATOM 699 O O . VAL A 1 87 ? -9.734 -4.007 12.720 1.00 96.12 87 VAL A O 1
ATOM 702 N N . ALA A 1 88 ? -7.865 -5.020 12.011 1.00 96.25 88 ALA A N 1
ATOM 703 C CA . ALA A 1 88 ? -6.971 -4.068 12.665 1.00 96.25 88 ALA A CA 1
ATOM 704 C C . ALA A 1 88 ? -7.082 -2.666 12.036 1.00 96.25 88 ALA A C 1
ATOM 706 O O . ALA A 1 88 ? -7.192 -1.679 12.763 1.00 96.25 88 ALA A O 1
ATOM 707 N N . LEU A 1 89 ? -7.164 -2.570 10.704 1.00 96.62 89 LEU A N 1
ATOM 708 C CA . LEU A 1 89 ? -7.380 -1.295 10.009 1.00 96.62 89 LEU A CA 1
ATOM 709 C C . LEU A 1 89 ? -8.720 -0.648 10.351 1.00 96.62 89 LEU A C 1
ATOM 711 O O . LEU A 1 89 ? -8.765 0.562 10.542 1.00 96.62 89 LEU A O 1
ATOM 715 N N . LYS A 1 90 ? -9.791 -1.432 10.504 1.00 97.81 90 LYS A N 1
ATOM 716 C CA . LYS A 1 90 ? -11.090 -0.931 10.980 1.00 97.81 90 LYS A CA 1
ATOM 717 C C . LYS A 1 90 ? -10.989 -0.268 12.359 1.00 97.81 90 LYS A C 1
ATOM 719 O O . LYS A 1 90 ? -11.595 0.776 12.589 1.00 97.81 90 LYS A O 1
ATOM 724 N N . LYS A 1 91 ? -10.209 -0.846 13.283 1.00 97.75 91 LYS A N 1
ATOM 725 C CA . LYS A 1 91 ? -9.972 -0.248 14.612 1.00 97.75 91 LYS A CA 1
ATOM 726 C C . LYS A 1 91 ? -9.223 1.079 14.495 1.00 97.75 91 LYS A C 1
ATOM 728 O O . LYS A 1 91 ? -9.674 2.078 15.048 1.00 97.75 91 LYS A O 1
ATOM 733 N N . ILE A 1 92 ? -8.148 1.098 13.705 1.00 96.69 92 ILE A N 1
ATOM 734 C CA . ILE A 1 92 ? -7.361 2.309 13.436 1.00 96.69 92 ILE A CA 1
ATOM 735 C C . ILE A 1 92 ? -8.241 3.397 12.804 1.00 96.69 92 ILE A C 1
ATOM 737 O O . ILE A 1 92 ? -8.220 4.537 13.255 1.00 96.69 92 ILE A O 1
ATOM 741 N N . GLN A 1 93 ? -9.065 3.052 11.813 1.00 96.31 93 GLN A N 1
ATOM 742 C CA . GLN A 1 93 ? -9.998 3.976 11.165 1.00 96.31 93 GLN A CA 1
ATOM 743 C C . GLN A 1 93 ? -10.979 4.603 12.164 1.00 96.31 93 GLN A C 1
ATOM 745 O O . GLN A 1 93 ? -11.227 5.808 12.115 1.00 96.31 93 GLN A O 1
ATOM 750 N N . ALA A 1 94 ? -11.527 3.808 13.086 1.00 96.75 94 ALA A N 1
ATOM 751 C CA . ALA A 1 94 ? -12.438 4.302 14.115 1.00 96.75 94 ALA A CA 1
ATOM 752 C C . ALA A 1 94 ? -11.761 5.279 15.092 1.00 96.75 94 ALA A C 1
ATOM 754 O O . ALA A 1 94 ? -12.405 6.217 15.559 1.00 96.75 94 ALA A O 1
ATOM 755 N N . GLU A 1 95 ? -10.481 5.079 15.404 1.00 94.50 95 GLU A N 1
ATOM 756 C CA . GLU A 1 95 ? -9.699 6.018 16.212 1.00 94.50 95 GLU A CA 1
ATOM 757 C C . GLU A 1 95 ? -9.380 7.302 15.437 1.00 94.50 95 GLU A C 1
ATOM 759 O O . GLU A 1 95 ? -9.696 8.387 15.913 1.00 94.50 95 GLU A O 1
ATOM 764 N N . LEU A 1 96 ? -8.849 7.187 14.216 1.00 89.62 96 LEU A N 1
ATOM 765 C CA . LEU A 1 96 ? -8.476 8.332 13.378 1.00 89.62 96 LEU A CA 1
ATOM 766 C C . LEU A 1 96 ? -9.647 9.276 13.096 1.00 89.62 96 LEU A C 1
ATOM 768 O O . LEU A 1 96 ? -9.472 10.495 13.062 1.00 89.62 96 LEU A O 1
ATOM 772 N N . LYS A 1 97 ? -10.850 8.720 12.937 1.00 90.50 97 LYS A N 1
ATOM 773 C CA . LYS A 1 97 ? -12.074 9.496 12.730 1.00 90.50 97 LYS A CA 1
ATOM 774 C C . LYS A 1 97 ? -12.406 10.433 13.886 1.00 90.50 97 LYS A C 1
ATOM 776 O O . LYS A 1 97 ? -12.982 11.487 13.632 1.00 90.50 97 LYS A O 1
ATOM 781 N N . LYS A 1 98 ? -12.040 10.088 15.127 1.00 93.19 98 LYS A N 1
ATOM 782 C CA . LYS A 1 98 ? -12.255 10.958 16.301 1.00 93.19 98 LYS A CA 1
ATOM 783 C C . LYS A 1 98 ? -11.467 12.260 16.188 1.00 93.19 98 LYS A C 1
ATOM 785 O O . LYS A 1 98 ? -11.926 13.290 16.665 1.00 93.19 98 LYS A O 1
ATOM 790 N N . ASP A 1 99 ? -10.342 12.208 15.483 1.00 87.81 99 ASP A N 1
ATOM 791 C CA . ASP A 1 99 ? -9.444 13.339 15.262 1.00 87.81 99 ASP A CA 1
ATOM 792 C C . ASP A 1 99 ? -9.631 13.983 13.876 1.00 87.81 99 ASP A C 1
ATOM 794 O O . ASP A 1 99 ? -8.814 14.799 13.448 1.00 87.81 99 ASP A O 1
ATOM 798 N N . GLY A 1 100 ? -10.691 13.614 13.146 1.00 88.62 100 GLY A N 1
ATOM 799 C CA . GLY A 1 100 ? -10.998 14.164 11.823 1.00 88.62 100 GLY A CA 1
ATOM 800 C C . GLY A 1 100 ? -10.133 13.620 10.681 1.00 88.62 100 GLY A C 1
ATOM 801 O O . GLY A 1 100 ? -10.050 14.251 9.626 1.00 88.62 100 GLY A O 1
ATOM 802 N N . TYR A 1 101 ? -9.493 12.462 10.863 1.00 90.38 101 TYR A N 1
ATOM 803 C CA . TYR A 1 101 ? -8.695 11.806 9.827 1.00 90.38 101 TYR A CA 1
ATOM 804 C C . TYR A 1 101 ? -9.342 10.520 9.295 1.00 90.38 101 TYR A C 1
ATOM 806 O O . TYR A 1 101 ? -10.208 9.918 9.927 1.00 90.38 101 TYR A O 1
ATOM 814 N N . SER A 1 102 ? -8.875 10.071 8.127 1.00 90.94 102 SER A N 1
ATOM 815 C CA . SER A 1 102 ? -9.266 8.800 7.513 1.00 90.94 102 SER A CA 1
ATOM 816 C C . SER A 1 102 ? -8.063 8.120 6.856 1.00 90.94 102 SER A C 1
ATOM 818 O O . SER A 1 102 ? -7.142 8.784 6.367 1.00 90.94 102 SER A O 1
ATOM 820 N N . LEU A 1 103 ? -8.069 6.789 6.836 1.00 92.75 103 LEU A N 1
ATOM 821 C CA . LEU A 1 103 ? -7.112 5.990 6.075 1.00 92.75 103 LEU A CA 1
ATOM 822 C C . LEU A 1 103 ? -7.398 6.061 4.570 1.00 92.75 103 LEU A C 1
ATOM 824 O O . LEU A 1 103 ? -8.555 5.996 4.143 1.00 92.75 103 LEU A O 1
ATOM 828 N N . ILE A 1 104 ? -6.326 6.104 3.772 1.00 91.00 104 ILE A N 1
ATOM 829 C CA . ILE A 1 104 ? -6.359 5.817 2.337 1.00 91.00 104 ILE A CA 1
ATOM 830 C C . ILE A 1 104 ? -5.386 4.682 2.012 1.00 91.00 104 ILE A C 1
ATOM 832 O O . ILE A 1 104 ? -4.178 4.760 2.243 1.00 91.00 104 ILE A O 1
ATOM 836 N N . ILE A 1 105 ? -5.918 3.619 1.421 1.00 90.94 105 ILE A N 1
ATOM 837 C CA . ILE A 1 105 ? -5.133 2.474 0.970 1.00 90.94 105 ILE A CA 1
ATOM 838 C C . ILE A 1 105 ? -4.735 2.683 -0.481 1.00 90.94 105 ILE A C 1
ATOM 840 O O . ILE A 1 105 ? -5.595 2.877 -1.337 1.00 90.94 105 ILE A O 1
ATOM 844 N N . TYR A 1 106 ? -3.435 2.626 -0.749 1.00 86.06 106 TYR A N 1
ATOM 845 C CA . TYR A 1 106 ? -2.893 2.739 -2.105 1.00 86.06 106 TYR A CA 1
ATOM 846 C C . TYR A 1 106 ? -2.480 1.385 -2.675 1.00 86.06 106 TYR A C 1
ATOM 848 O O . TYR A 1 106 ? -2.544 1.170 -3.887 1.00 86.06 106 TYR A O 1
ATOM 856 N N . ASP A 1 107 ? -2.077 0.474 -1.790 1.00 88.38 107 ASP A N 1
ATOM 857 C CA . ASP A 1 107 ? -1.795 -0.915 -2.114 1.00 88.38 107 ASP A CA 1
ATOM 858 C C . ASP A 1 107 ? -1.960 -1.814 -0.879 1.00 88.38 107 ASP A C 1
ATOM 860 O O . ASP A 1 107 ? -1.845 -1.362 0.264 1.00 88.38 107 ASP A O 1
ATOM 864 N N . ALA A 1 108 ? -2.236 -3.093 -1.108 1.00 91.06 108 ALA A N 1
ATOM 865 C CA . ALA A 1 108 ? -2.422 -4.087 -0.058 1.00 91.06 108 ALA A CA 1
ATOM 866 C C . ALA A 1 108 ? -1.893 -5.446 -0.542 1.00 91.06 108 ALA A C 1
ATOM 868 O O . ALA A 1 108 ? -0.711 -5.559 -0.870 1.00 91.06 108 ALA A O 1
ATOM 869 N N . TYR A 1 109 ? -2.749 -6.469 -0.654 1.00 91.56 109 TYR A N 1
ATOM 870 C CA . TYR A 1 109 ? -2.386 -7.680 -1.378 1.00 91.56 109 TYR A CA 1
ATOM 871 C C . TYR A 1 109 ? -1.895 -7.334 -2.789 1.00 91.56 109 TYR A C 1
ATOM 873 O O . TYR A 1 109 ? -2.601 -6.704 -3.577 1.00 91.56 109 TYR A O 1
ATOM 881 N N . ARG A 1 110 ? -0.679 -7.791 -3.094 1.00 88.00 110 ARG A N 1
ATOM 882 C CA . ARG A 1 110 ? -0.048 -7.659 -4.400 1.00 88.00 110 ARG A CA 1
ATOM 883 C C . ARG A 1 110 ? 0.217 -9.052 -4.976 1.00 88.00 110 ARG A C 1
ATOM 885 O O . ARG A 1 110 ? 0.998 -9.800 -4.383 1.00 88.00 110 ARG A O 1
ATOM 892 N N . PRO A 1 111 ? -0.361 -9.393 -6.139 1.00 87.69 111 PRO A N 1
ATOM 893 C CA . PRO A 1 111 ? -0.083 -10.658 -6.811 1.00 87.69 111 PRO A CA 1
ATOM 894 C C . PRO A 1 111 ? 1.409 -10.837 -7.124 1.00 87.69 111 PRO A C 1
ATOM 896 O O . PRO A 1 111 ? 2.094 -9.879 -7.498 1.00 87.69 111 PRO A O 1
ATOM 899 N N . ALA A 1 112 ? 1.929 -12.062 -7.019 1.00 83.56 112 ALA A N 1
ATOM 900 C CA . ALA A 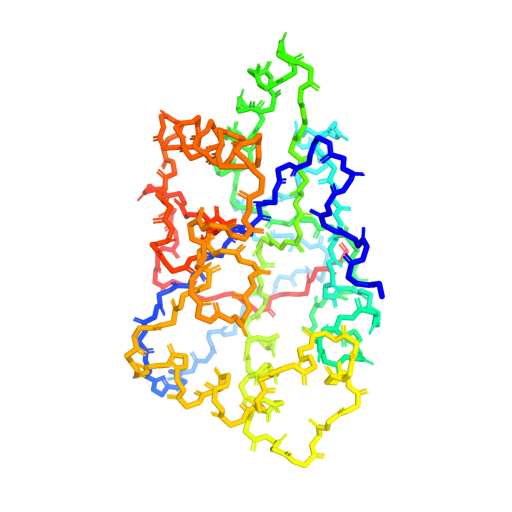1 112 ? 3.331 -12.358 -7.331 1.00 83.56 112 ALA A CA 1
ATOM 901 C C . ALA A 1 112 ? 3.719 -11.909 -8.757 1.00 83.56 112 ALA A C 1
ATOM 903 O O . ALA A 1 112 ? 4.788 -11.321 -8.957 1.00 83.56 112 ALA A O 1
ATOM 904 N N . LYS A 1 113 ? 2.810 -12.066 -9.727 1.00 85.25 113 LYS A N 1
ATOM 905 C CA . LYS A 1 113 ? 2.948 -11.608 -11.117 1.00 85.25 113 LYS A CA 1
ATOM 906 C C . LYS A 1 113 ? 3.110 -10.089 -11.237 1.00 85.25 113 LYS A C 1
ATOM 908 O O . LYS A 1 113 ? 3.865 -9.629 -12.094 1.00 85.25 113 LYS A O 1
ATOM 913 N N . ALA A 1 114 ? 2.482 -9.300 -10.360 1.00 83.38 114 ALA A N 1
ATOM 914 C CA . ALA A 1 114 ? 2.662 -7.848 -10.314 1.00 83.38 114 ALA A CA 1
ATOM 915 C C . ALA A 1 114 ? 4.087 -7.482 -9.878 1.00 83.38 114 ALA A C 1
ATOM 917 O O . ALA A 1 114 ? 4.732 -6.613 -10.463 1.00 83.38 114 ALA A O 1
ATOM 918 N N . SER A 1 115 ? 4.625 -8.191 -8.886 1.00 82.06 115 SER A N 1
ATOM 919 C CA . SER A 1 115 ? 6.003 -7.973 -8.438 1.00 82.06 115 SER A CA 1
ATOM 920 C C . SER A 1 115 ? 7.045 -8.437 -9.443 1.00 82.06 115 SER A C 1
ATOM 922 O O . SER A 1 115 ? 8.047 -7.747 -9.642 1.00 82.06 115 SER A O 1
ATOM 924 N N . ALA A 1 116 ? 6.801 -9.546 -10.138 1.00 80.62 116 ALA A N 1
ATOM 925 C CA . ALA A 1 116 ? 7.621 -9.943 -11.279 1.00 80.62 116 ALA A CA 1
ATOM 926 C C . ALA A 1 116 ? 7.586 -8.876 -12.391 1.00 80.62 116 ALA A C 1
ATOM 928 O O . ALA A 1 116 ? 8.627 -8.533 -12.961 1.00 80.62 116 ALA A O 1
ATOM 929 N N . TYR A 1 117 ? 6.413 -8.284 -12.643 1.00 83.38 117 TYR A N 1
ATOM 930 C CA . TYR A 1 117 ? 6.257 -7.178 -13.585 1.00 83.38 117 TYR A CA 1
ATOM 931 C C . TYR A 1 117 ? 7.112 -5.967 -13.182 1.00 83.38 117 TYR A C 1
ATOM 933 O O . TYR A 1 117 ? 7.866 -5.456 -14.012 1.00 83.38 117 TYR A O 1
ATOM 941 N N . PHE A 1 118 ? 7.068 -5.531 -11.916 1.00 80.88 118 PHE A N 1
ATOM 942 C CA . PHE A 1 118 ? 7.891 -4.412 -11.437 1.00 80.88 118 PHE A CA 1
ATOM 943 C C . PHE A 1 118 ? 9.390 -4.682 -11.571 1.00 80.88 118 PHE A C 1
ATOM 945 O O . PHE A 1 118 ? 10.131 -3.796 -11.994 1.00 80.88 118 PHE A O 1
ATOM 952 N N . GLN A 1 119 ? 9.841 -5.905 -11.282 1.00 80.12 119 GLN A N 1
ATOM 953 C CA . GLN A 1 119 ? 11.242 -6.288 -11.468 1.00 80.12 119 GLN A CA 1
ATOM 954 C C . GLN A 1 119 ? 11.665 -6.217 -12.940 1.00 80.12 119 GLN A C 1
ATOM 956 O O . GLN A 1 119 ? 12.734 -5.686 -13.251 1.00 80.12 119 GLN A O 1
ATOM 961 N N . LYS A 1 120 ? 10.827 -6.716 -13.859 1.00 86.50 120 LYS A N 1
ATOM 962 C CA . LYS A 1 120 ? 11.090 -6.656 -15.305 1.00 86.50 120 LYS A CA 1
ATOM 963 C C . LYS A 1 120 ? 11.106 -5.212 -15.810 1.00 86.50 120 LYS A C 1
ATOM 965 O O . LYS A 1 120 ? 12.037 -4.824 -16.512 1.00 86.50 120 LYS A O 1
ATOM 970 N N . TRP A 1 121 ? 10.114 -4.410 -15.423 1.00 86.94 121 TRP A N 1
ATOM 971 C CA . TRP A 1 121 ? 10.054 -2.987 -15.761 1.00 86.94 121 TRP A CA 1
ATOM 972 C C . TRP A 1 121 ? 11.269 -2.230 -15.220 1.00 86.94 121 TRP A C 1
ATOM 974 O O . TRP A 1 121 ? 11.850 -1.412 -15.930 1.00 86.94 121 TRP A O 1
ATOM 984 N N . GLY A 1 122 ? 11.692 -2.531 -13.994 1.00 81.19 122 GLY A N 1
ATOM 985 C CA . GLY A 1 122 ? 12.814 -1.874 -13.338 1.00 81.19 122 GLY A CA 1
ATOM 986 C C . GLY A 1 122 ? 14.162 -2.088 -14.004 1.00 81.19 122 GLY A C 1
ATOM 987 O O . GLY A 1 122 ? 14.953 -1.155 -14.116 1.00 81.19 122 GLY A O 1
ATOM 988 N N . LYS A 1 123 ? 14.387 -3.302 -14.514 1.00 84.62 123 LYS A N 1
ATOM 989 C CA . LYS A 1 123 ? 15.583 -3.659 -15.291 1.00 84.62 123 LYS A CA 1
ATOM 990 C C . LYS A 1 123 ? 15.576 -3.062 -16.703 1.00 84.62 123 LYS A C 1
ATOM 992 O O . LYS A 1 123 ? 16.627 -2.981 -17.332 1.00 84.62 123 LYS A O 1
ATOM 997 N N . ASN A 1 124 ? 14.421 -2.617 -17.203 1.00 88.75 124 ASN A N 1
ATOM 998 C CA . ASN A 1 124 ? 14.330 -1.904 -18.471 1.00 88.75 124 ASN A CA 1
ATOM 999 C C . ASN A 1 124 ? 14.631 -0.410 -18.278 1.00 88.75 124 ASN A C 1
ATOM 1001 O O . ASN A 1 124 ? 13.725 0.415 -18.119 1.00 88.75 124 ASN A O 1
ATOM 1005 N N . PHE A 1 125 ? 15.914 -0.053 -18.311 1.00 87.81 125 PHE A N 1
ATOM 1006 C CA . PHE A 1 125 ? 16.359 1.337 -18.176 1.00 87.81 125 PHE A CA 1
ATOM 1007 C C . PHE A 1 125 ? 16.018 2.223 -19.381 1.00 87.81 125 PHE A C 1
ATOM 1009 O O . PHE A 1 125 ? 16.061 3.441 -19.243 1.00 87.81 125 PHE A O 1
ATOM 1016 N N . ALA A 1 126 ? 15.648 1.658 -20.534 1.00 89.88 126 ALA A N 1
ATOM 1017 C CA . ALA A 1 126 ? 15.202 2.442 -21.687 1.00 89.88 126 ALA A CA 1
ATOM 1018 C C . ALA A 1 126 ? 13.776 2.993 -21.503 1.00 89.88 126 ALA A C 1
ATOM 1020 O O . ALA A 1 126 ? 13.413 4.001 -22.104 1.00 89.88 126 ALA A O 1
ATOM 1021 N N . ASP A 1 127 ? 12.965 2.368 -20.644 1.00 87.81 127 ASP A N 1
ATOM 1022 C CA . ASP A 1 127 ? 11.613 2.840 -20.356 1.00 87.81 127 ASP A CA 1
ATOM 1023 C C . ASP A 1 127 ? 11.630 4.021 -19.371 1.00 87.81 127 ASP A C 1
ATOM 1025 O O . ASP A 1 127 ? 11.776 3.843 -18.154 1.00 87.81 127 ASP A O 1
ATOM 1029 N N . GLN A 1 128 ? 11.480 5.223 -19.938 1.00 89.25 128 GLN A N 1
ATOM 1030 C CA . GLN A 1 128 ? 11.466 6.520 -19.254 1.00 89.25 128 GLN A CA 1
ATOM 1031 C C . GLN A 1 128 ? 10.104 7.232 -19.316 1.00 89.25 128 GLN A C 1
ATOM 1033 O O . GLN A 1 128 ? 10.011 8.383 -18.896 1.00 89.25 128 GLN A O 1
ATOM 1038 N N . LYS A 1 129 ? 9.046 6.566 -19.804 1.00 90.69 129 LYS A N 1
ATOM 1039 C CA . LYS A 1 129 ? 7.747 7.193 -20.138 1.00 90.69 129 LYS A CA 1
ATOM 1040 C C . LYS A 1 129 ? 7.180 8.062 -19.018 1.00 90.69 129 LYS A C 1
ATOM 1042 O O . LYS A 1 129 ? 6.694 9.158 -19.258 1.00 90.69 129 LYS A O 1
ATOM 1047 N N . MET A 1 130 ? 7.265 7.558 -17.791 1.00 86.31 130 MET A N 1
ATOM 1048 C CA . MET A 1 130 ? 6.667 8.186 -16.617 1.00 86.31 130 MET A CA 1
ATOM 1049 C C . MET A 1 130 ? 7.669 8.968 -15.767 1.00 86.31 130 MET A C 1
ATOM 1051 O O . MET A 1 130 ? 7.278 9.520 -14.741 1.00 86.31 130 MET A O 1
ATOM 1055 N N . LYS A 1 131 ? 8.945 9.043 -16.172 1.00 81.56 131 LYS A N 1
ATOM 1056 C CA . LYS A 1 131 ? 10.013 9.662 -15.374 1.00 81.56 131 LYS A CA 1
ATOM 1057 C C . LYS A 1 131 ? 9.704 11.108 -15.025 1.00 81.56 131 LYS A C 1
ATOM 1059 O O . LYS A 1 131 ? 9.732 11.462 -13.854 1.00 81.56 131 LYS A O 1
ATOM 1064 N N . GLU A 1 132 ? 9.400 11.935 -16.020 1.00 84.31 132 GLU A N 1
ATOM 1065 C CA . GLU A 1 132 ? 9.160 13.368 -15.805 1.00 84.31 132 GLU A CA 1
ATOM 1066 C C . GLU A 1 132 ? 8.001 13.622 -14.839 1.00 84.31 132 GLU A C 1
ATOM 1068 O O . GLU A 1 132 ? 8.038 14.555 -14.039 1.00 84.31 132 GLU A O 1
ATOM 1073 N N . HIS A 1 133 ? 6.997 12.747 -14.868 1.00 77.06 133 HIS A N 1
ATOM 1074 C CA . HIS A 1 133 ? 5.830 12.861 -14.012 1.00 77.06 133 HIS A CA 1
ATOM 1075 C C . HIS A 1 133 ? 6.086 12.309 -12.599 1.00 77.06 133 HIS A C 1
ATOM 1077 O O . HIS A 1 133 ? 5.791 12.981 -11.613 1.00 77.06 133 HIS A O 1
ATOM 1083 N N . PHE A 1 134 ? 6.663 11.109 -12.480 1.00 73.94 134 PHE A N 1
ATOM 1084 C CA . PHE A 1 134 ? 6.706 10.332 -11.232 1.00 73.94 134 PHE A CA 1
ATOM 1085 C C . PHE A 1 134 ? 8.067 10.263 -10.542 1.00 73.94 134 PHE A C 1
ATOM 1087 O O . PHE A 1 134 ? 8.122 9.820 -9.402 1.00 73.94 134 PHE A O 1
ATOM 1094 N N . TYR A 1 135 ? 9.168 10.624 -11.196 1.00 71.81 135 TYR A N 1
ATOM 1095 C CA . TYR A 1 135 ? 10.510 10.624 -10.596 1.00 71.81 135 TYR A CA 1
ATOM 1096 C C . TYR A 1 135 ? 11.488 11.513 -11.397 1.00 71.81 135 TYR A C 1
ATOM 1098 O O . TYR A 1 135 ? 12.549 11.050 -11.819 1.00 71.81 135 TYR A O 1
ATOM 1106 N N . PRO A 1 136 ? 11.173 12.808 -11.613 1.00 77.50 136 PRO A N 1
ATOM 1107 C CA . PRO A 1 136 ? 11.920 13.660 -12.547 1.00 77.50 136 PRO A CA 1
ATOM 1108 C C . PRO A 1 136 ? 13.399 13.835 -12.178 1.00 77.50 136 PRO A C 1
ATOM 1110 O O . PRO A 1 136 ? 14.240 13.988 -13.063 1.00 77.50 136 PRO A O 1
ATOM 1113 N N . TYR A 1 137 ? 13.713 13.768 -10.881 1.00 77.19 137 TYR A N 1
ATOM 1114 C CA . TYR A 1 137 ? 15.032 14.078 -10.324 1.00 77.19 137 TYR A CA 1
ATOM 1115 C C . TYR A 1 137 ? 15.889 12.849 -9.993 1.00 77.19 137 TYR A C 1
ATOM 1117 O O . TYR A 1 137 ? 16.981 13.011 -9.463 1.00 77.19 137 TYR A O 1
ATOM 1125 N N . ILE A 1 138 ? 15.417 11.630 -10.283 1.00 73.12 138 ILE A N 1
ATOM 1126 C CA . ILE A 1 138 ? 16.183 10.395 -10.050 1.00 73.12 138 ILE A CA 1
ATOM 1127 C C . ILE A 1 138 ? 16.290 9.616 -11.349 1.00 73.12 138 ILE A C 1
ATOM 1129 O O . ILE A 1 138 ? 15.302 9.447 -12.071 1.00 73.12 138 ILE A O 1
ATOM 1133 N N . SER A 1 139 ? 17.468 9.073 -11.643 1.00 79.19 139 SER A N 1
ATOM 1134 C CA . SER A 1 139 ? 17.564 8.091 -12.714 1.00 79.19 139 SER A CA 1
ATOM 1135 C C . SER A 1 139 ? 16.910 6.770 -12.297 1.00 79.19 139 SER A C 1
ATOM 1137 O O . SER A 1 139 ? 17.030 6.302 -11.166 1.00 79.19 139 SER A O 1
ATOM 1139 N N . LYS A 1 140 ? 16.269 6.086 -13.247 1.00 78.25 140 LYS A N 1
ATOM 1140 C CA . LYS A 1 140 ? 15.722 4.742 -13.002 1.00 78.25 140 LYS A CA 1
ATOM 1141 C C . LYS A 1 140 ? 16.800 3.755 -12.523 1.00 78.25 140 LYS A C 1
ATOM 1143 O O . LYS A 1 140 ? 16.525 2.880 -11.712 1.00 78.25 140 LYS A O 1
ATOM 1148 N N . LYS A 1 141 ? 18.049 3.934 -12.966 1.00 79.50 141 LYS A N 1
ATOM 1149 C CA . LYS A 1 141 ? 19.196 3.145 -12.498 1.00 79.50 141 LYS A CA 1
ATOM 1150 C C . LYS A 1 141 ? 19.449 3.342 -11.005 1.00 79.50 141 LYS A C 1
ATOM 1152 O O . LYS A 1 141 ? 19.653 2.358 -10.309 1.00 79.50 141 LYS A O 1
ATOM 1157 N N . GLU A 1 142 ? 19.400 4.570 -10.499 1.00 71.81 142 GLU A N 1
ATOM 1158 C CA . GLU A 1 142 ? 19.510 4.838 -9.059 1.00 71.81 142 GLU A CA 1
ATOM 1159 C C . GLU A 1 142 ? 18.311 4.284 -8.290 1.00 71.81 142 GLU A C 1
ATOM 1161 O O . GLU A 1 142 ? 18.506 3.679 -7.237 1.00 71.81 142 GLU A O 1
ATOM 1166 N N . ILE A 1 143 ? 17.098 4.399 -8.848 1.00 68.69 143 ILE A N 1
ATOM 1167 C CA . ILE A 1 143 ? 15.894 3.808 -8.249 1.00 68.69 143 ILE A CA 1
ATOM 1168 C C . ILE A 1 143 ? 16.079 2.306 -8.057 1.00 68.69 143 ILE A C 1
ATOM 1170 O O . ILE A 1 143 ? 15.768 1.836 -6.978 1.00 68.69 143 ILE A O 1
ATOM 1174 N N . PHE A 1 144 ? 16.606 1.568 -9.043 1.00 67.00 144 PHE A N 1
ATOM 1175 C CA . PHE A 1 144 ? 16.673 0.098 -9.003 1.00 67.00 144 PHE A CA 1
ATOM 1176 C C . PHE A 1 144 ? 17.987 -0.489 -8.468 1.00 67.00 144 PHE A C 1
ATOM 1178 O O . PHE A 1 144 ? 17.955 -1.524 -7.805 1.00 67.00 144 PHE A O 1
ATOM 1185 N N . ASN A 1 145 ? 19.132 0.163 -8.684 1.00 59.75 145 ASN A N 1
ATOM 1186 C CA . ASN A 1 145 ? 20.422 -0.282 -8.141 1.00 59.75 145 ASN A CA 1
ATOM 1187 C C . ASN A 1 145 ? 20.644 0.223 -6.705 1.00 59.75 145 ASN A C 1
ATOM 1189 O O . ASN A 1 145 ? 21.263 -0.471 -5.901 1.00 59.75 145 ASN A O 1
ATOM 1193 N N . GLY A 1 146 ? 20.115 1.404 -6.366 1.00 50.09 146 GLY A N 1
ATOM 1194 C CA . GLY A 1 146 ? 20.147 1.971 -5.014 1.00 50.09 146 GLY A CA 1
ATOM 1195 C C . GLY A 1 146 ? 19.029 1.458 -4.097 1.00 50.09 146 GLY A C 1
ATOM 1196 O O . GLY A 1 146 ? 19.181 1.500 -2.876 1.00 50.09 146 GLY A O 1
ATOM 1197 N N . TYR A 1 147 ? 17.941 0.894 -4.649 1.00 45.09 147 TYR A N 1
ATOM 1198 C CA . TYR A 1 147 ? 16.871 0.250 -3.861 1.00 45.09 147 TYR A CA 1
ATOM 1199 C C . TYR A 1 147 ? 17.416 -0.856 -2.942 1.00 45.09 147 TYR A C 1
ATOM 1201 O O . TYR A 1 147 ? 16.989 -1.003 -1.792 1.00 45.09 147 TYR A O 1
ATOM 1209 N N . LEU A 1 148 ? 18.386 -1.627 -3.455 1.00 39.50 148 LEU A N 1
ATOM 1210 C CA . LEU A 1 148 ? 18.999 -2.771 -2.774 1.00 39.50 148 LEU A CA 1
ATOM 1211 C C . LEU A 1 148 ? 20.314 -2.422 -2.061 1.00 39.50 148 LEU A C 1
ATOM 1213 O O . LEU A 1 148 ? 20.683 -3.114 -1.115 1.00 39.50 148 LEU A O 1
ATOM 1217 N N . ALA A 1 149 ? 20.995 -1.336 -2.437 1.00 33.75 149 ALA A N 1
ATOM 1218 C CA . ALA A 1 149 ? 22.298 -0.980 -1.887 1.00 33.75 149 ALA A CA 1
ATOM 1219 C C . ALA A 1 149 ? 22.352 0.489 -1.431 1.00 33.75 149 ALA A C 1
ATOM 1221 O O . ALA A 1 149 ? 22.501 1.400 -2.233 1.00 33.75 149 ALA A O 1
ATOM 1222 N N . LYS A 1 150 ? 22.341 0.670 -0.103 1.00 37.31 150 LYS A N 1
ATOM 1223 C CA . LYS A 1 150 ? 22.748 1.871 0.657 1.00 37.31 150 LYS A CA 1
ATOM 1224 C C . LYS A 1 150 ? 21.817 3.101 0.597 1.00 37.31 150 LYS A C 1
ATOM 1226 O O . LYS A 1 150 ? 21.701 3.798 -0.397 1.00 37.31 150 LYS A O 1
ATOM 1231 N N . LYS A 1 151 ? 21.258 3.416 1.779 1.00 36.62 151 LYS A N 1
ATOM 1232 C CA . LYS A 1 151 ? 20.635 4.698 2.177 1.00 36.62 151 LYS A CA 1
ATOM 1233 C C . LYS A 1 151 ? 19.605 5.268 1.191 1.00 36.62 151 LYS A C 1
ATOM 1235 O O . LYS A 1 151 ? 19.713 6.422 0.787 1.00 36.62 151 LYS A O 1
ATOM 1240 N N . SER A 1 152 ? 18.554 4.513 0.877 1.00 36.31 152 SER A N 1
ATOM 1241 C CA . SER A 1 152 ? 17.413 5.145 0.221 1.00 36.31 152 SER A CA 1
ATOM 1242 C C . SER A 1 152 ? 16.541 5.895 1.231 1.00 36.31 152 SER A C 1
ATOM 1244 O O . SER A 1 152 ? 15.911 5.305 2.110 1.00 36.31 152 SER A O 1
ATOM 1246 N N . MET A 1 153 ? 16.536 7.219 1.100 1.00 38.47 153 MET A N 1
ATOM 1247 C CA . MET A 1 153 ? 15.841 8.204 1.932 1.00 38.47 153 MET A CA 1
ATOM 1248 C C . MET A 1 153 ? 14.353 8.321 1.531 1.00 38.47 153 MET A C 1
ATOM 1250 O O . MET A 1 153 ? 13.784 9.408 1.456 1.00 38.47 153 MET A O 1
ATOM 1254 N N . HIS A 1 154 ? 13.715 7.176 1.258 1.00 43.38 154 HIS A N 1
ATOM 1255 C CA . HIS A 1 154 ? 12.319 7.050 0.820 1.00 43.38 154 HIS A CA 1
ATOM 1256 C C . HIS A 1 154 ? 11.297 7.398 1.923 1.00 43.38 154 HIS A C 1
ATOM 1258 O O . HIS A 1 154 ? 10.154 7.733 1.608 1.00 43.38 154 HIS A O 1
ATOM 1264 N N . SER A 1 155 ? 11.723 7.483 3.193 1.00 39.25 155 SER A N 1
ATOM 1265 C CA . SER A 1 155 ? 10.905 7.915 4.346 1.00 39.25 155 SER A CA 1
ATOM 1266 C C . SER A 1 155 ? 10.382 9.355 4.248 1.00 39.25 155 SER A C 1
ATOM 1268 O O . SER A 1 155 ? 9.642 9.831 5.109 1.00 39.25 155 SER A O 1
ATOM 1270 N N . CYS A 1 156 ? 10.717 10.043 3.162 1.00 37.88 156 CYS A N 1
ATOM 1271 C CA . CYS A 1 156 ? 10.508 11.463 2.971 1.00 37.88 156 CYS A CA 1
ATOM 1272 C C . CYS A 1 156 ? 9.503 11.800 1.868 1.00 37.88 156 CYS A C 1
ATOM 1274 O O . CYS A 1 156 ? 8.837 12.831 1.960 1.00 37.88 156 CYS A O 1
ATOM 1276 N N . GLY A 1 157 ? 9.320 10.924 0.875 1.00 40.16 157 GLY A N 1
ATOM 1277 C CA . GLY A 1 157 ? 8.523 11.243 -0.316 1.00 40.16 157 GLY A CA 1
ATOM 1278 C C . GLY A 1 157 ? 9.162 12.304 -1.225 1.00 40.16 157 GLY A C 1
ATOM 1279 O O . GLY A 1 157 ? 8.465 12.880 -2.051 1.00 40.16 157 GLY A O 1
ATOM 1280 N N . ILE A 1 158 ? 10.465 12.576 -1.069 1.00 35.22 158 ILE A N 1
ATOM 1281 C CA . ILE A 1 158 ? 11.245 13.478 -1.924 1.00 35.22 158 ILE A CA 1
ATOM 1282 C C . ILE A 1 158 ? 12.596 12.824 -2.188 1.00 35.22 158 ILE A C 1
ATOM 1284 O O . ILE A 1 158 ? 13.235 12.288 -1.283 1.00 35.22 158 ILE A O 1
ATOM 1288 N N . SER A 1 159 ? 13.033 12.892 -3.435 1.00 37.81 159 SER A N 1
ATOM 1289 C CA . SER A 1 159 ? 14.340 12.453 -3.884 1.00 37.81 159 SER A CA 1
ATOM 1290 C C . SER A 1 159 ? 15.319 13.608 -4.030 1.00 37.81 159 SER A C 1
ATOM 1292 O O . SER A 1 159 ? 15.793 13.912 -5.121 1.00 37.81 159 SER A O 1
ATOM 1294 N N . SER A 1 160 ? 15.592 14.281 -2.920 1.00 32.03 160 SER A N 1
ATOM 1295 C CA . SER A 1 160 ? 16.656 15.271 -2.834 1.00 32.03 160 SER A CA 1
ATOM 1296 C C . SER A 1 160 ? 17.272 15.230 -1.442 1.00 32.03 160 SER A C 1
ATOM 1298 O O . SER A 1 160 ? 16.610 14.931 -0.443 1.00 32.03 160 SER A O 1
ATOM 1300 N N . HIS A 1 161 ? 18.573 15.488 -1.386 1.00 35.19 161 HIS A N 1
ATOM 1301 C CA . HIS A 1 161 ? 19.336 15.610 -0.151 1.00 35.19 161 HIS A CA 1
ATOM 1302 C C . HIS A 1 161 ? 18.689 16.685 0.759 1.00 35.19 161 HIS A C 1
ATOM 1304 O O . HIS A 1 161 ? 18.203 17.690 0.251 1.00 35.19 161 HIS A O 1
ATOM 1310 N N . ASN A 1 162 ? 18.653 16.460 2.083 1.00 39.97 162 ASN A N 1
ATOM 1311 C CA . ASN A 1 162 ? 17.935 17.239 3.123 1.00 39.97 162 ASN A CA 1
ATOM 1312 C C . ASN A 1 162 ? 16.410 17.046 3.249 1.00 39.97 162 ASN A C 1
ATOM 1314 O O . ASN A 1 162 ? 15.622 17.976 3.138 1.00 39.97 162 ASN A O 1
ATOM 1318 N N . CYS A 1 163 ? 15.974 15.845 3.620 1.00 42.50 163 CYS A N 1
ATOM 1319 C CA . CYS A 1 163 ? 14.559 15.573 3.877 1.00 42.50 163 CYS A CA 1
ATOM 1320 C C . CYS A 1 163 ? 13.945 16.302 5.092 1.00 42.50 163 CYS A C 1
ATOM 1322 O O . CYS A 1 163 ? 12.783 16.702 5.037 1.00 42.50 163 CYS A O 1
ATOM 1324 N N . SER A 1 164 ? 14.684 16.490 6.185 1.00 46.78 164 SER A N 1
ATOM 1325 C CA . SER A 1 164 ? 14.131 17.080 7.416 1.00 46.78 164 SER A CA 1
ATOM 1326 C C . SER A 1 164 ? 13.730 18.550 7.258 1.00 46.78 164 SER A C 1
ATOM 1328 O O . SER A 1 164 ? 12.822 18.998 7.950 1.00 46.78 164 SER A O 1
ATOM 1330 N N . ASN A 1 165 ? 14.340 19.271 6.313 1.00 48.97 165 ASN A N 1
ATOM 1331 C CA . ASN A 1 165 ? 14.080 20.696 6.088 1.00 48.97 165 ASN A CA 1
ATOM 1332 C C . ASN A 1 165 ? 13.112 20.968 4.918 1.00 48.97 165 ASN A C 1
ATOM 1334 O O . ASN A 1 165 ? 12.698 22.107 4.733 1.00 48.97 165 ASN A O 1
ATOM 1338 N N . LEU A 1 166 ? 12.757 19.949 4.122 1.00 53.81 166 LEU A N 1
ATOM 1339 C CA . LEU A 1 166 ? 11.925 20.089 2.912 1.00 53.81 166 LEU A CA 1
ATOM 1340 C C . LEU A 1 166 ? 10.460 19.683 3.114 1.00 53.81 166 LEU A C 1
ATOM 1342 O O . LEU A 1 166 ? 9.633 19.868 2.223 1.00 53.81 166 LEU A O 1
ATOM 1346 N N . ILE A 1 167 ? 10.130 19.109 4.268 1.00 65.50 167 ILE A N 1
ATOM 1347 C CA . ILE A 1 167 ? 8.780 18.661 4.596 1.00 65.50 167 ILE A CA 1
ATOM 1348 C C . ILE A 1 167 ? 8.232 19.594 5.661 1.00 65.50 167 ILE A C 1
ATOM 1350 O O . ILE A 1 167 ? 8.806 19.698 6.744 1.00 65.50 167 ILE A O 1
ATOM 1354 N N . GLU A 1 168 ? 7.105 20.250 5.377 1.00 69.12 168 GLU A N 1
ATOM 1355 C CA . GLU A 1 168 ? 6.483 21.120 6.373 1.00 69.12 168 GLU A CA 1
ATOM 1356 C C . GLU A 1 168 ? 6.234 20.349 7.687 1.00 69.12 168 GLU A C 1
ATOM 1358 O O . GLU A 1 168 ? 5.727 19.217 7.642 1.00 69.12 168 GLU A O 1
ATOM 1363 N N . PRO A 1 169 ? 6.501 20.950 8.864 1.00 74.81 169 PRO A N 1
ATOM 1364 C CA . PRO A 1 169 ? 6.387 20.274 10.160 1.00 74.81 169 PRO A CA 1
ATOM 1365 C C . PRO A 1 169 ? 5.038 19.580 10.397 1.00 74.81 169 PRO A C 1
ATOM 1367 O O . PRO A 1 169 ? 4.971 18.534 11.046 1.00 74.81 169 PRO A O 1
ATOM 1370 N N . LYS A 1 170 ? 3.954 20.118 9.822 1.00 74.44 170 LYS A N 1
ATOM 1371 C CA . LYS A 1 170 ? 2.610 19.524 9.882 1.00 74.44 170 LYS A CA 1
ATOM 1372 C C . LYS A 1 170 ? 2.552 18.108 9.290 1.00 74.44 170 LYS A C 1
ATOM 1374 O O . LYS A 1 170 ? 1.841 17.258 9.817 1.00 74.44 170 LYS A O 1
ATOM 1379 N N . PHE A 1 171 ? 3.304 17.825 8.225 1.00 74.88 171 PHE A N 1
ATOM 1380 C CA . PHE A 1 171 ? 3.332 16.498 7.604 1.00 74.88 171 PHE A CA 1
ATOM 1381 C C . PHE A 1 171 ? 4.182 15.516 8.405 1.00 74.88 171 PHE A C 1
ATOM 1383 O O . PHE A 1 171 ? 3.811 14.350 8.504 1.00 74.88 171 PHE A O 1
ATOM 1390 N N . VAL A 1 172 ? 5.273 15.980 9.022 1.00 76.69 172 VAL A N 1
ATOM 1391 C CA . VAL A 1 172 ? 6.082 15.153 9.930 1.00 76.69 172 VAL A CA 1
ATOM 1392 C C . VAL A 1 172 ? 5.231 14.681 11.107 1.00 76.69 172 VAL A C 1
ATOM 1394 O O . VAL A 1 172 ? 5.163 13.479 11.358 1.00 76.69 172 VAL A O 1
ATOM 1397 N N . LYS A 1 173 ? 4.491 15.601 11.743 1.00 78.50 173 LYS A N 1
ATOM 1398 C CA . LYS A 1 173 ? 3.560 15.273 12.834 1.00 78.50 173 LYS A CA 1
ATOM 1399 C C . LYS A 1 173 ? 2.487 14.269 12.406 1.00 78.50 173 LYS A C 1
ATOM 1401 O O . LYS A 1 173 ? 2.230 13.310 13.121 1.00 78.50 173 LYS A O 1
ATOM 1406 N N . ARG A 1 174 ? 1.897 14.429 11.214 1.00 81.75 174 ARG A N 1
ATOM 1407 C CA . ARG A 1 174 ? 0.916 13.464 10.679 1.00 81.75 174 ARG A CA 1
ATOM 1408 C C . ARG A 1 174 ? 1.525 12.080 10.453 1.00 81.75 174 ARG A C 1
ATOM 1410 O O . ARG A 1 174 ? 0.896 11.086 10.784 1.00 81.75 174 ARG A O 1
ATOM 1417 N N . ARG A 1 175 ? 2.744 11.994 9.914 1.00 83.31 175 ARG A N 1
ATOM 1418 C CA . ARG A 1 175 ? 3.427 10.704 9.711 1.00 83.31 175 ARG A CA 1
ATOM 1419 C C . ARG A 1 175 ? 3.773 10.022 11.030 1.00 83.31 175 ARG A C 1
ATOM 1421 O O . ARG A 1 175 ? 3.622 8.811 11.125 1.00 83.31 175 ARG A O 1
ATOM 1428 N N . GLN A 1 176 ? 4.214 10.789 12.026 1.00 84.00 176 GLN A N 1
ATOM 1429 C CA . GLN A 1 176 ? 4.441 10.281 13.381 1.00 84.00 176 GLN A CA 1
ATOM 1430 C C . GLN A 1 176 ? 3.142 9.745 13.976 1.00 84.00 176 GLN A C 1
ATOM 1432 O O . GLN A 1 176 ? 3.112 8.594 14.396 1.00 84.00 176 GLN A O 1
ATOM 1437 N N . TYR A 1 177 ? 2.054 10.515 13.880 1.00 85.75 177 TYR A N 1
ATOM 1438 C CA . TYR A 1 177 ? 0.755 10.085 14.381 1.00 85.75 177 TYR A CA 1
ATOM 1439 C C . TYR A 1 177 ? 0.263 8.797 13.704 1.00 85.75 177 TYR A C 1
ATOM 1441 O O . TYR A 1 177 ? -0.137 7.857 14.389 1.00 85.75 177 TYR A O 1
ATOM 1449 N N . LEU A 1 178 ? 0.381 8.701 12.370 1.00 86.62 178 LEU A N 1
ATOM 1450 C CA . LEU A 1 178 ? 0.090 7.463 11.641 1.00 86.62 178 LEU A CA 1
ATOM 1451 C C . LEU A 1 178 ? 0.923 6.302 12.176 1.00 86.62 178 LEU A C 1
ATOM 1453 O O . LEU A 1 178 ? 0.398 5.237 12.478 1.00 86.62 178 LEU A O 1
ATOM 1457 N N . ARG A 1 179 ? 2.235 6.496 12.282 1.00 87.50 179 ARG A N 1
ATOM 1458 C CA . ARG A 1 179 ? 3.139 5.438 12.709 1.00 87.50 179 ARG A CA 1
ATOM 1459 C C . ARG A 1 179 ? 2.772 4.920 14.094 1.00 87.50 179 ARG A C 1
ATOM 1461 O O . ARG A 1 179 ? 2.650 3.712 14.265 1.00 87.50 179 ARG A O 1
ATOM 1468 N N . GLU A 1 180 ? 2.562 5.823 15.044 1.00 92.25 180 GLU A N 1
ATOM 1469 C CA . GLU A 1 180 ? 2.192 5.492 16.419 1.00 92.25 180 GLU A CA 1
ATOM 1470 C C . GLU A 1 180 ? 0.886 4.696 16.471 1.00 92.25 180 GLU A C 1
ATOM 1472 O O . GLU A 1 180 ? 0.825 3.645 17.116 1.00 92.25 180 GLU A O 1
ATOM 1477 N N . ILE A 1 181 ? -0.152 5.142 15.753 1.00 93.56 181 ILE A N 1
ATOM 1478 C CA . ILE A 1 181 ? -1.441 4.451 15.778 1.00 93.56 181 ILE A CA 1
ATOM 1479 C C . ILE A 1 181 ? -1.388 3.084 15.098 1.00 93.56 181 ILE A C 1
ATOM 1481 O O . ILE A 1 181 ? -1.981 2.131 15.610 1.00 93.56 181 ILE A O 1
ATOM 1485 N N . MET A 1 182 ? -0.646 2.965 13.996 1.00 93.75 182 MET A N 1
ATOM 1486 C CA . MET A 1 182 ? -0.427 1.698 13.302 1.00 93.75 182 MET A CA 1
ATOM 1487 C C . MET A 1 182 ? 0.354 0.721 14.194 1.00 93.75 182 MET A C 1
ATOM 1489 O O . MET A 1 182 ? -0.062 -0.426 14.367 1.00 93.75 182 MET A O 1
ATOM 1493 N N . GLU A 1 183 ? 1.461 1.163 14.801 1.00 94.38 183 GLU A N 1
ATOM 1494 C CA . GLU A 1 183 ? 2.330 0.321 15.635 1.00 94.38 183 GLU A CA 1
ATOM 1495 C C . GLU A 1 183 ? 1.631 -0.166 16.912 1.00 94.38 183 GLU A C 1
ATOM 1497 O O . GLU A 1 183 ? 1.753 -1.345 17.271 1.00 94.38 183 GLU A O 1
ATOM 1502 N N . ARG A 1 184 ? 0.847 0.708 17.556 1.00 95.69 184 ARG A N 1
ATOM 1503 C CA . ARG A 1 184 ? 0.004 0.370 18.715 1.00 95.69 184 ARG A CA 1
ATOM 1504 C C . ARG A 1 184 ? -1.094 -0.639 18.369 1.00 95.69 184 ARG A C 1
ATOM 1506 O O . ARG A 1 184 ? -1.461 -1.446 19.215 1.00 95.69 184 ARG A O 1
ATOM 1513 N N . ASN A 1 185 ? -1.567 -0.640 17.123 1.00 94.56 185 ASN A N 1
ATOM 1514 C CA . ASN A 1 185 ? -2.549 -1.595 16.605 1.00 94.56 185 ASN A CA 1
ATOM 1515 C C . ASN A 1 185 ? -1.908 -2.832 15.941 1.00 94.56 185 ASN A C 1
ATOM 1517 O O . ASN A 1 185 ? -2.552 -3.540 15.167 1.00 94.56 185 ASN A O 1
ATOM 1521 N N . GLY A 1 186 ? -0.646 -3.132 16.266 1.00 93.62 186 GLY A N 1
ATOM 1522 C CA . GLY A 1 186 ? -0.002 -4.398 15.909 1.00 93.62 186 GLY A CA 1
ATOM 1523 C C . GLY A 1 186 ? 0.682 -4.419 14.544 1.00 93.62 186 GLY A C 1
ATOM 1524 O O . GLY A 1 186 ? 1.162 -5.476 14.133 1.00 93.62 186 GLY A O 1
ATOM 1525 N N . PHE A 1 187 ? 0.783 -3.281 13.858 1.00 93.12 187 PHE A N 1
ATOM 1526 C CA . PHE A 1 187 ? 1.592 -3.167 12.649 1.00 93.12 187 PHE A CA 1
ATOM 1527 C C . PHE A 1 187 ? 3.058 -2.853 12.974 1.00 93.12 187 PHE A C 1
ATOM 1529 O O . PHE A 1 187 ? 3.425 -2.469 14.085 1.00 93.12 187 PHE A O 1
ATOM 1536 N N . GLN A 1 188 ? 3.921 -3.043 11.987 1.00 86.56 188 GLN A N 1
ATOM 1537 C CA . GLN A 1 188 ? 5.330 -2.687 12.005 1.00 86.56 188 GLN A CA 1
ATOM 1538 C C . GLN A 1 188 ? 5.619 -1.803 10.795 1.00 86.56 188 GLN A C 1
ATOM 1540 O O . GLN A 1 188 ? 5.352 -2.203 9.664 1.00 86.56 188 GLN A O 1
ATOM 1545 N N . ALA A 1 189 ? 6.159 -0.608 11.038 1.00 81.25 189 ALA A N 1
ATOM 1546 C CA . ALA A 1 189 ? 6.564 0.307 9.979 1.00 81.25 189 ALA A CA 1
ATOM 1547 C C . ALA A 1 189 ? 7.850 -0.175 9.289 1.00 81.25 189 ALA A C 1
ATOM 1549 O O . ALA A 1 189 ? 8.795 -0.621 9.953 1.00 81.25 189 ALA A O 1
ATOM 1550 N N . TYR A 1 190 ? 7.930 -0.020 7.967 1.00 75.69 190 TYR A N 1
ATOM 1551 C CA . TYR A 1 190 ? 9.183 -0.202 7.241 1.00 75.69 190 TYR A CA 1
ATOM 1552 C C . TYR A 1 190 ? 10.020 1.078 7.311 1.00 75.69 190 TYR A C 1
ATOM 1554 O O . TYR A 1 190 ? 9.604 2.146 6.872 1.00 75.69 190 TYR A O 1
ATOM 1562 N N . SER A 1 191 ? 11.245 0.987 7.828 1.00 71.00 191 SER A N 1
ATOM 1563 C CA . SER A 1 191 ? 12.085 2.167 8.094 1.00 71.00 191 SER A CA 1
ATOM 1564 C C . SER A 1 191 ? 12.463 2.982 6.854 1.00 71.00 191 SER A C 1
ATOM 1566 O O . SER A 1 191 ? 12.832 4.152 6.990 1.00 71.00 191 SER A O 1
ATOM 1568 N N . LYS A 1 192 ? 12.390 2.383 5.657 1.00 66.56 192 LYS A N 1
ATOM 1569 C CA . LYS A 1 192 ? 12.661 3.082 4.397 1.00 66.56 192 LYS A CA 1
ATOM 1570 C C . LYS A 1 192 ? 11.415 3.728 3.798 1.00 66.56 192 LYS A C 1
ATOM 1572 O O . LYS A 1 192 ? 11.576 4.634 3.001 1.00 66.56 192 LYS A O 1
ATOM 1577 N N . GLU A 1 193 ? 10.202 3.310 4.147 1.00 66.12 193 GLU A N 1
ATOM 1578 C CA . GLU A 1 193 ? 8.971 3.793 3.511 1.00 66.12 193 GLU A CA 1
ATOM 1579 C C . GLU A 1 193 ? 7.943 4.153 4.584 1.00 66.12 193 GLU A C 1
ATOM 1581 O O . GLU A 1 193 ? 7.342 3.281 5.203 1.00 66.12 193 GLU A O 1
ATOM 1586 N N . TRP A 1 194 ? 7.702 5.450 4.795 1.00 75.00 194 TRP A N 1
ATOM 1587 C CA . TRP A 1 194 ? 6.829 5.929 5.879 1.00 75.00 194 TRP A CA 1
ATOM 1588 C C . TRP A 1 194 ? 5.365 5.465 5.761 1.00 75.00 194 TRP A C 1
ATOM 1590 O O . TRP A 1 194 ? 4.624 5.497 6.743 1.00 75.00 194 TRP A O 1
ATOM 1600 N N . TRP A 1 195 ? 4.953 5.068 4.555 1.00 78.06 195 TRP A N 1
ATOM 1601 C CA . TRP A 1 195 ? 3.618 4.570 4.219 1.00 78.06 195 TRP A CA 1
ATOM 1602 C C . TRP A 1 195 ? 3.480 3.045 4.317 1.00 78.06 195 TRP A C 1
ATOM 1604 O O . TRP A 1 195 ? 2.381 2.517 4.154 1.00 78.06 195 TRP A O 1
ATOM 1614 N N . HIS A 1 196 ? 4.580 2.316 4.509 1.00 78.50 196 HIS A N 1
ATOM 1615 C CA . HIS A 1 196 ? 4.586 0.861 4.444 1.00 78.50 196 HIS A CA 1
ATOM 1616 C C . HIS A 1 196 ? 4.479 0.263 5.841 1.00 78.50 196 HIS A C 1
ATOM 1618 O O . HIS A 1 196 ? 5.333 0.498 6.701 1.00 78.50 196 HIS A O 1
ATOM 1624 N N . TYR A 1 197 ? 3.449 -0.560 6.033 1.00 83.88 197 TYR A N 1
ATOM 1625 C CA . TYR A 1 197 ? 3.177 -1.235 7.295 1.00 83.88 197 TYR A CA 1
ATOM 1626 C C . TYR A 1 197 ? 2.857 -2.710 7.060 1.00 83.88 197 TYR A C 1
ATOM 1628 O O . TYR A 1 197 ? 2.070 -3.039 6.179 1.00 83.88 197 TYR A O 1
ATOM 1636 N N . THR A 1 198 ? 3.410 -3.590 7.887 1.00 84.75 198 THR A N 1
ATOM 1637 C CA . THR A 1 198 ? 3.124 -5.035 7.863 1.00 84.75 198 THR A CA 1
ATOM 1638 C C . THR A 1 198 ? 2.530 -5.448 9.203 1.00 84.75 198 THR A C 1
ATOM 1640 O O . THR A 1 198 ? 2.952 -4.940 10.242 1.00 84.75 198 THR A O 1
ATOM 1643 N N . LEU A 1 199 ? 1.550 -6.352 9.224 1.00 88.19 199 LEU A N 1
ATOM 1644 C CA . LEU A 1 199 ? 0.996 -6.834 10.489 1.00 88.19 199 LEU A CA 1
ATOM 1645 C C . LEU A 1 199 ? 2.028 -7.745 11.184 1.00 88.19 199 LEU A C 1
ATOM 1647 O O . LEU A 1 199 ? 2.508 -8.710 10.596 1.00 88.19 199 LEU A O 1
ATOM 1651 N N . LYS A 1 200 ? 2.374 -7.485 12.453 1.00 85.44 200 LYS A N 1
ATOM 1652 C CA . LYS A 1 200 ? 3.415 -8.259 13.172 1.00 85.44 200 LYS A CA 1
ATOM 1653 C C . LYS A 1 200 ? 3.099 -9.758 13.233 1.00 85.44 200 LYS A C 1
ATOM 1655 O O . LYS A 1 200 ? 3.988 -10.599 13.072 1.00 85.44 200 LYS A O 1
ATOM 1660 N N . ASN A 1 201 ? 1.822 -10.081 13.428 1.00 83.00 201 ASN A N 1
ATOM 1661 C CA . ASN A 1 201 ? 1.300 -11.444 13.525 1.00 83.00 201 ASN A CA 1
ATOM 1662 C C . ASN A 1 201 ? 0.523 -11.831 12.257 1.00 83.00 201 ASN A C 1
ATOM 1664 O O . ASN A 1 201 ? -0.582 -12.362 12.327 1.00 83.00 201 ASN A O 1
ATOM 1668 N N . GLU A 1 202 ? 1.088 -11.515 11.092 1.00 76.00 202 GLU A N 1
ATOM 1669 C CA . GLU A 1 202 ? 0.559 -11.941 9.796 1.00 76.00 202 GLU A CA 1
ATOM 1670 C C . GLU A 1 202 ? 0.560 -13.480 9.682 1.00 76.00 202 GLU A C 1
ATOM 1672 O O . GLU A 1 202 ? 1.606 -14.093 9.924 1.00 76.00 202 GLU A O 1
ATOM 1677 N N . PRO A 1 203 ? -0.559 -14.119 9.288 1.00 73.31 203 PRO A N 1
ATOM 1678 C CA . PRO A 1 203 ? -0.640 -15.580 9.171 1.00 73.31 203 PRO A CA 1
ATOM 1679 C C . PRO A 1 203 ? 0.263 -16.161 8.068 1.00 73.31 203 PRO A C 1
ATOM 1681 O O . PRO A 1 203 ? 0.628 -17.332 8.120 1.00 73.31 203 PRO A O 1
ATOM 1684 N N . TYR A 1 204 ? 0.669 -15.347 7.086 1.00 78.19 204 TYR A N 1
ATOM 1685 C CA . TYR A 1 204 ? 1.323 -15.804 5.855 1.00 78.19 204 TYR A CA 1
ATOM 1686 C C . TYR A 1 204 ? 2.699 -15.165 5.603 1.00 78.19 204 TYR A C 1
ATOM 1688 O O . TYR A 1 204 ? 2.981 -14.720 4.495 1.00 78.19 204 TYR A O 1
ATOM 1696 N N . LYS A 1 205 ? 3.588 -15.129 6.605 1.00 66.00 205 LYS A N 1
ATOM 1697 C CA . LYS A 1 205 ? 4.888 -14.422 6.502 1.00 66.00 205 LYS A CA 1
ATOM 1698 C C . LYS A 1 205 ? 5.749 -14.843 5.304 1.00 66.00 205 LYS A C 1
ATOM 1700 O O . LYS A 1 205 ? 6.326 -13.986 4.651 1.00 66.00 205 LYS A O 1
ATOM 1705 N N . ASN A 1 206 ? 5.798 -16.139 4.991 1.00 70.44 206 ASN A N 1
ATOM 1706 C CA . ASN A 1 206 ? 6.669 -16.697 3.947 1.00 70.44 206 ASN A CA 1
ATOM 1707 C C . ASN A 1 206 ? 5.883 -17.305 2.774 1.00 70.44 206 ASN A C 1
ATOM 1709 O O . ASN A 1 206 ? 6.3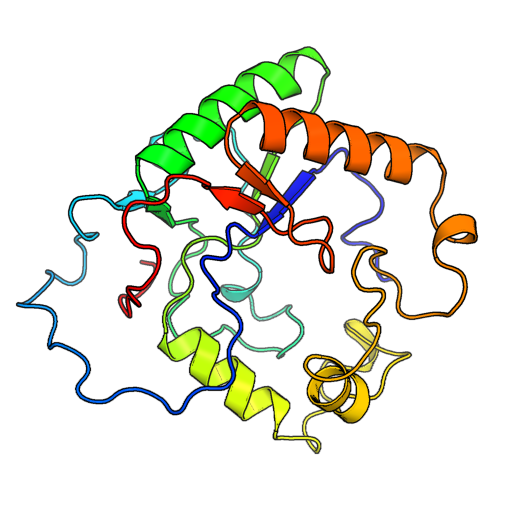74 -18.218 2.111 1.00 70.44 206 ASN A O 1
ATOM 1713 N N . LYS A 1 207 ? 4.644 -16.855 2.545 1.00 74.69 207 LYS A N 1
ATOM 1714 C CA . LYS A 1 207 ? 3.782 -17.399 1.492 1.00 74.69 207 LYS A CA 1
ATOM 1715 C C . LYS A 1 207 ? 3.418 -16.315 0.489 1.00 74.69 207 LYS A C 1
ATOM 1717 O O . LYS A 1 207 ? 2.888 -15.269 0.848 1.00 74.69 207 LYS A O 1
ATOM 1722 N N . PHE A 1 208 ? 3.675 -16.608 -0.780 1.00 75.38 208 PHE A N 1
ATOM 1723 C CA . PHE A 1 208 ? 3.271 -15.766 -1.896 1.00 75.38 208 PHE A CA 1
ATOM 1724 C C . PHE A 1 208 ? 1.960 -16.282 -2.479 1.00 75.38 208 PHE A C 1
ATOM 1726 O O . PHE A 1 208 ? 1.734 -17.489 -2.561 1.00 75.38 208 PHE A O 1
ATOM 1733 N N . PHE A 1 209 ? 1.104 -15.357 -2.894 1.00 82.12 209 PHE A N 1
ATOM 1734 C CA . PHE A 1 209 ? -0.153 -15.662 -3.566 1.00 82.12 209 PHE A CA 1
ATOM 1735 C C . PHE A 1 209 ? -0.176 -14.961 -4.920 1.00 82.12 209 PHE A C 1
ATOM 1737 O O . PHE A 1 209 ? 0.338 -13.847 -5.050 1.00 82.12 209 PHE A O 1
ATOM 1744 N N . ASP A 1 210 ? -0.817 -15.572 -5.913 1.00 85.50 210 ASP A N 1
ATOM 1745 C CA . ASP A 1 210 ? -0.840 -15.050 -7.285 1.00 85.50 210 ASP A CA 1
ATOM 1746 C C . ASP A 1 210 ? -2.235 -15.047 -7.939 1.00 85.50 210 ASP A C 1
ATOM 1748 O O . ASP A 1 210 ? -2.385 -15.227 -9.151 1.00 85.50 210 ASP A O 1
ATOM 1752 N N . PHE A 1 211 ? -3.275 -14.840 -7.130 1.00 87.19 211 PHE A N 1
ATOM 1753 C CA . PHE A 1 211 ? -4.634 -14.639 -7.627 1.00 87.19 211 PHE A CA 1
ATOM 1754 C C . PHE A 1 211 ? -4.843 -13.183 -8.064 1.00 87.19 211 PHE A C 1
ATOM 1756 O O . PHE A 1 211 ? -4.142 -12.275 -7.622 1.00 87.19 211 PHE A O 1
ATOM 1763 N N . ASP A 1 212 ? -5.782 -12.957 -8.980 1.00 91.62 212 ASP A N 1
ATOM 1764 C CA . ASP A 1 212 ? -6.090 -11.605 -9.441 1.00 91.62 212 ASP A CA 1
ATOM 1765 C C . ASP A 1 212 ? -7.015 -10.885 -8.452 1.00 91.62 212 ASP A C 1
ATOM 1767 O O . ASP A 1 212 ? -7.853 -11.495 -7.793 1.00 91.62 212 ASP A O 1
ATOM 1771 N N . ILE A 1 213 ? -6.888 -9.565 -8.385 1.00 91.19 213 ILE A N 1
ATOM 1772 C CA . ILE A 1 213 ? -7.818 -8.686 -7.676 1.00 91.19 213 ILE A CA 1
ATOM 1773 C C . ILE A 1 213 ? -8.999 -8.441 -8.615 1.00 91.19 213 ILE A C 1
ATOM 1775 O O . ILE A 1 213 ? -8.841 -7.678 -9.572 1.00 91.19 213 ILE A O 1
ATOM 1779 N N . LEU A 1 214 ? -10.137 -9.096 -8.371 1.00 90.00 214 LEU A N 1
ATOM 1780 C CA . LEU A 1 214 ? -11.373 -8.974 -9.161 1.00 90.00 214 LEU A CA 1
ATOM 1781 C C . LEU A 1 214 ? -12.397 -8.018 -8.547 1.00 90.00 214 LEU A C 1
ATOM 1783 O O . LEU A 1 214 ? -12.335 -7.787 -7.316 1.00 90.00 214 LEU A O 1
#

Radius of gyration: 17.47 Å; Cα contacts (8 Å, |Δi|>4): 287; chains: 1; bounding box: 40×47×40 Å

Solvent-accessible surface area (backbone atoms only — not comparable to full-atom values): 12769 Å² total; per-residue (Å²): 126,86,61,92,82,78,79,69,77,64,45,60,33,29,40,51,94,70,80,90,67,100,65,79,85,76,78,76,76,75,77,68,76,80,61,56,96,88,53,68,60,94,58,46,38,53,37,58,81,77,38,68,81,49,43,63,54,35,40,49,39,36,43,84,39,76,80,56,45,54,38,58,45,39,73,33,64,64,50,36,36,46,50,69,55,43,54,42,49,46,53,48,38,61,55,36,45,77,76,76,34,45,48,28,34,40,44,31,68,68,24,50,63,30,53,53,48,52,55,54,54,51,72,38,70,84,71,54,91,26,32,75,76,66,40,66,80,56,54,60,63,53,58,56,58,28,69,80,48,75,86,60,63,49,56,60,84,52,84,58,91,65,56,85,82,72,52,62,68,71,57,56,53,50,52,50,52,50,50,54,54,42,43,76,61,46,30,42,75,43,88,46,33,74,38,31,35,34,57,72,84,51,94,56,82,91,61,85,55,69,66,65,37,112

Mean predicted aligned error: 10.92 Å

Sequence (214 aa):
MWKCLFYSAVFILSVGVYICHASPIPDPLIPLKELHPNLLPEDFVYLKDIDPTIMQNMIYYNKENFVGSRILGYKAPWAILTKSAAVALKKIQAELKKDGYSLIIYDAYRPAKASAYFQKWGKNFADQKMKEHFYPYISKKEIFNGYLAKKSMHSCGISSHNCSNLIEPKFVKRRQYLREIMERNGFQAYSKEWWHYTLKNEPYKNKFFDFDIL

Secondary structure (DSSP, 8-state):
---TTSSSSEEEEE-----------PSP----S---TT---TTEEEHHHH-TTSEE--TTTSS-STTSSPPTTB-SS--EEEHHHHHHHHHHHHHHHHTT-EEEEEE-S--HHHHHHHHHHHH-TT--TTHHHH-TTS-HHHHHHHTTSS---GGGS--SS-HHHHS-HHHHHHHHHHHHHHHHTTEEEETTEEEEEEETT-TTTT------B-